Protein AF-A0A7W1GWF4-F1 (afdb_monomer)

Nearest PDB structures (foldseek):
  6ama-assembly1_B  TM=8.638E-01  e=9.205E-04  Streptomyces venezuelae
  6amk-assembly1_A  TM=8.938E-01  e=7.648E-03  Streptomyces venezuelae
  2zhh-assembly1_A-2  TM=8.526E-01  e=2.072E-02  Escherichia coli K-12
  5i44-assembly4_F-2  TM=7.245E-01  e=5.972E-02  Bacillus subtilis subsp. subtilis str. 168
  5i44-assembly1_D  TM=7.529E-01  e=1.046E-01  Bacillus subtilis subsp. subtilis str. 168

Foldseek 3Di:
DDDPPDDPVVVCCVVPDPDPDDDDDDDDDDPDDPPPPDPDPPPPDPDDDDDDPDPPPPDQDDDPPPDRDPDDDDPDDDDDPDPPDDDDPDDPDDPVVVVCVVCVVVVLVCCVPPDACPVVVVVDPDDDPDGPVVVSCCVVWNKDFLVRLCVVLVHDSVVVVVCVVVVLADWDADPVRGTIHIPVSSVVSCVVQNSDRD

Sequence (198 aa):
MRKDNLDAMSYIERAFLDVKKTEDPPDVEDIGVDVNSLPSFTRSYTGKPAPKPAQRSLEIVTEENGKPVKLKPTKMKAPRPRRRRTPAVIAVIEPDLELIWQQMPKNIKFLASVYDDNVTQKYYSTEFRESREDLIMRMVDPQLNLEEAARLLGVCPATVRRYTNRGWLEHHRTVGNQRRFRLSGIVNFVEGYGRNPD

Solvent-accessible surface area (backbone atoms only — not comparable to full-atom values): 13464 Å² total; per-residue (Å²): 136,85,81,83,80,78,60,66,64,68,53,51,51,66,75,71,50,90,68,80,90,74,84,84,81,78,92,74,81,87,77,86,74,73,86,84,76,68,83,80,81,79,76,83,72,93,60,84,81,78,82,76,84,78,83,78,76,83,79,80,78,70,54,100,72,90,49,83,71,78,79,75,83,75,80,83,69,77,81,74,77,79,80,77,76,80,78,76,86,71,74,93,66,61,73,70,58,53,57,50,58,74,43,42,69,59,53,53,52,49,55,64,73,74,57,70,64,77,67,59,50,76,78,42,96,61,83,75,95,61,54,74,67,54,53,50,42,47,71,76,46,33,80,35,48,56,62,56,52,12,60,76,73,72,50,54,56,69,54,53,50,48,36,43,75,71,66,62,35,63,70,49,68,47,99,84,70,45,64,31,32,42,50,62,41,53,51,53,30,41,72,77,46,45,96,75,72,131

Structure (mmCIF, N/CA/C/O backbone):
data_AF-A0A7W1GWF4-F1
#
_entry.id   AF-A0A7W1GWF4-F1
#
loop_
_atom_site.group_PDB
_atom_site.id
_atom_site.type_symbol
_atom_site.label_atom_id
_atom_site.label_alt_id
_atom_site.label_comp_id
_atom_site.label_asym_id
_atom_site.label_entity_id
_atom_site.label_seq_id
_atom_site.pdbx_PDB_ins_code
_atom_site.Cartn_x
_atom_site.Cartn_y
_atom_site.Cartn_z
_atom_site.occupancy
_atom_site.B_iso_or_equiv
_atom_site.auth_seq_id
_atom_site.auth_comp_id
_atom_site.auth_asym_id
_atom_site.auth_atom_id
_atom_site.pdbx_PDB_model_num
ATOM 1 N N . MET A 1 1 ? 29.737 39.972 -35.603 1.00 42.50 1 MET A N 1
ATOM 2 C CA . MET A 1 1 ? 29.283 38.598 -35.294 1.00 42.50 1 MET A CA 1
ATOM 3 C C . MET A 1 1 ? 28.702 38.002 -36.566 1.00 42.50 1 MET A C 1
ATOM 5 O O . MET A 1 1 ? 27.596 38.372 -36.940 1.00 42.50 1 MET A O 1
ATOM 9 N N . ARG A 1 2 ? 29.476 37.191 -37.296 1.00 44.84 2 ARG A N 1
ATOM 10 C CA . ARG A 1 2 ? 28.962 36.449 -38.457 1.00 44.84 2 ARG A CA 1
ATOM 11 C C . ARG A 1 2 ? 28.286 35.184 -37.925 1.00 44.84 2 ARG A C 1
ATOM 13 O O . ARG A 1 2 ? 28.799 34.575 -36.994 1.00 44.84 2 ARG A O 1
ATOM 20 N N . LYS A 1 3 ? 27.084 34.891 -38.416 1.00 52.75 3 LYS A N 1
ATOM 21 C CA . LYS A 1 3 ? 26.330 33.686 -38.063 1.00 52.75 3 LYS A CA 1
ATOM 22 C C . LYS A 1 3 ? 26.774 32.590 -39.022 1.00 52.75 3 LYS A C 1
ATOM 24 O O . LYS A 1 3 ? 26.522 32.714 -40.218 1.00 52.75 3 LYS A O 1
ATOM 29 N N . ASP A 1 4 ? 27.416 31.557 -38.498 1.00 61.78 4 ASP A N 1
ATOM 30 C CA . ASP A 1 4 ? 27.734 30.363 -39.271 1.00 61.78 4 ASP A CA 1
ATOM 31 C C . ASP A 1 4 ? 26.441 29.558 -39.429 1.00 61.78 4 ASP A C 1
ATOM 33 O O . ASP A 1 4 ? 25.956 28.919 -38.494 1.00 61.78 4 ASP A O 1
ATOM 37 N N . ASN A 1 5 ? 25.822 29.663 -40.604 1.00 64.94 5 ASN A N 1
ATOM 38 C CA . ASN A 1 5 ? 24.683 28.831 -40.972 1.00 64.94 5 ASN A CA 1
ATOM 39 C C . ASN A 1 5 ? 25.210 27.436 -41.316 1.00 64.94 5 ASN A C 1
ATOM 41 O O . ASN A 1 5 ? 25.556 27.157 -42.463 1.00 64.94 5 ASN A O 1
ATOM 45 N N . LEU A 1 6 ? 25.298 26.575 -40.303 1.00 69.06 6 LEU A N 1
ATOM 46 C CA . LEU A 1 6 ? 25.548 25.154 -40.493 1.00 69.06 6 LEU A CA 1
ATOM 47 C C . LEU A 1 6 ? 24.296 24.521 -41.112 1.00 69.06 6 LEU A C 1
ATOM 49 O O . LEU A 1 6 ? 23.290 24.319 -40.431 1.00 69.06 6 LEU A O 1
ATOM 53 N N . ASP A 1 7 ? 24.353 24.232 -42.407 1.00 78.00 7 ASP A N 1
ATOM 54 C CA . ASP A 1 7 ? 23.289 23.507 -43.091 1.00 78.00 7 ASP A CA 1
ATOM 55 C C . ASP A 1 7 ? 23.389 22.005 -42.782 1.00 78.00 7 ASP A C 1
ATOM 57 O O . ASP A 1 7 ? 24.270 21.293 -43.265 1.00 78.00 7 ASP A O 1
ATOM 61 N N . ALA A 1 8 ? 22.482 21.528 -41.931 1.00 73.38 8 ALA A N 1
ATOM 62 C CA . ALA A 1 8 ? 22.490 20.161 -41.426 1.00 73.38 8 ALA A CA 1
ATOM 63 C C . ALA A 1 8 ? 22.238 19.108 -42.520 1.00 73.38 8 ALA A C 1
ATOM 65 O O . ALA A 1 8 ? 22.714 17.981 -42.385 1.00 73.38 8 ALA A O 1
ATOM 66 N N . MET A 1 9 ? 21.529 19.455 -43.601 1.00 69.94 9 MET A N 1
ATOM 67 C CA . MET A 1 9 ? 21.212 18.497 -44.667 1.00 69.94 9 MET A CA 1
ATOM 68 C C . MET A 1 9 ? 22.435 18.180 -45.530 1.00 69.94 9 MET A C 1
ATOM 70 O O . MET A 1 9 ? 22.742 17.006 -45.735 1.00 69.94 9 MET A O 1
ATOM 74 N N . SER A 1 10 ? 23.206 19.194 -45.933 1.00 72.75 10 SER A N 1
ATOM 75 C CA . SER A 1 10 ? 24.438 18.979 -46.708 1.00 72.75 10 SER A CA 1
ATOM 76 C C . SER A 1 10 ? 25.514 18.194 -45.943 1.00 72.75 10 SER A C 1
ATOM 78 O O . SER A 1 10 ? 26.286 17.441 -46.543 1.00 72.75 10 SER A O 1
ATOM 80 N N . TYR A 1 11 ? 25.551 18.315 -44.612 1.00 77.44 11 TYR A N 1
ATOM 81 C CA . TYR A 1 11 ? 26.445 17.524 -43.763 1.00 77.44 11 TYR A CA 1
ATOM 82 C C . TYR A 1 11 ? 26.059 16.040 -43.743 1.00 77.44 11 TYR A C 1
ATOM 84 O O . TYR A 1 11 ? 26.921 15.169 -43.867 1.00 77.44 11 TYR A O 1
ATOM 92 N N . ILE A 1 12 ? 24.762 15.747 -43.621 1.00 72.88 12 ILE A N 1
ATOM 93 C CA . ILE A 1 12 ? 24.250 14.373 -43.594 1.00 72.88 12 ILE A CA 1
ATOM 94 C C . ILE A 1 12 ? 24.449 13.705 -44.960 1.00 72.88 12 ILE A C 1
ATOM 96 O O . ILE A 1 12 ? 24.902 12.564 -45.020 1.00 72.88 12 ILE A O 1
ATOM 100 N N . GLU A 1 13 ? 24.199 14.416 -46.059 1.00 69.31 13 GLU A N 1
ATOM 101 C CA . GLU A 1 13 ? 24.379 13.865 -47.407 1.00 69.31 13 GLU A CA 1
ATOM 102 C C . GLU A 1 13 ? 25.842 13.498 -47.700 1.00 69.31 13 GLU A C 1
ATOM 104 O O . GLU A 1 13 ? 26.100 12.422 -48.235 1.00 69.31 13 GLU A O 1
ATOM 109 N N . ARG A 1 14 ? 26.814 14.318 -47.272 1.00 72.44 14 ARG A N 1
ATOM 110 C CA . ARG A 1 14 ? 28.251 14.009 -47.427 1.00 72.44 14 ARG A CA 1
ATOM 111 C C . ARG A 1 14 ? 28.750 12.892 -46.515 1.00 72.44 14 ARG A C 1
ATOM 113 O O . ARG A 1 14 ? 29.689 12.195 -46.882 1.00 72.44 14 ARG A O 1
ATOM 120 N N . ALA A 1 15 ? 28.182 12.754 -45.319 1.00 72.75 15 ALA A N 1
ATOM 121 C CA . ALA A 1 15 ? 28.641 11.764 -44.348 1.00 72.75 15 ALA A CA 1
ATOM 122 C C . ALA A 1 15 ? 28.120 10.347 -44.641 1.00 72.75 15 ALA A C 1
ATOM 124 O O . ALA A 1 15 ? 28.745 9.378 -44.211 1.00 72.75 15 ALA A O 1
ATOM 125 N N . PHE A 1 16 ? 26.984 10.219 -45.338 1.00 63.22 16 PHE A N 1
ATOM 126 C CA . PHE A 1 16 ? 26.281 8.939 -45.474 1.00 63.22 16 PHE A CA 1
ATOM 127 C C . PHE A 1 16 ? 26.161 8.401 -46.905 1.00 63.22 16 PHE A C 1
ATOM 129 O O . PHE A 1 16 ? 25.979 7.194 -47.061 1.00 63.22 16 PHE A O 1
ATOM 136 N N . LEU A 1 17 ? 26.277 9.233 -47.945 1.00 61.59 17 LEU A N 1
ATOM 137 C CA . LEU A 1 17 ? 26.306 8.760 -49.332 1.00 61.59 17 LEU A CA 1
ATOM 138 C C . LEU A 1 17 ? 27.747 8.725 -49.840 1.00 61.59 17 LEU A C 1
ATOM 140 O O . LEU A 1 17 ? 28.412 9.753 -49.935 1.00 61.59 17 LEU A O 1
ATOM 144 N N . ASP A 1 18 ? 28.207 7.525 -50.196 1.00 61.16 18 ASP A N 1
ATOM 145 C CA . ASP A 1 18 ? 29.537 7.241 -50.744 1.00 61.16 18 ASP A CA 1
ATOM 146 C C . ASP A 1 18 ? 29.614 7.725 -52.210 1.00 61.16 18 ASP A C 1
ATOM 148 O O . ASP A 1 18 ? 29.666 6.957 -53.175 1.00 61.16 18 ASP A O 1
ATOM 152 N N . VAL A 1 19 ? 29.507 9.043 -52.396 1.00 57.91 19 VAL A N 1
ATOM 153 C CA . VAL A 1 19 ? 29.677 9.696 -53.693 1.00 57.91 19 VAL A CA 1
ATOM 154 C C . VAL A 1 19 ? 31.163 9.652 -54.022 1.00 57.91 19 VAL A C 1
ATOM 156 O O . VAL A 1 19 ? 31.995 10.209 -53.305 1.00 57.91 19 VAL A O 1
ATOM 159 N N . LYS A 1 20 ? 31.498 8.952 -55.112 1.00 50.47 20 LYS A N 1
ATOM 160 C CA . LYS A 1 20 ? 32.863 8.840 -55.636 1.00 50.47 20 LYS A CA 1
ATOM 161 C C . LYS A 1 20 ? 33.529 10.213 -55.682 1.00 50.47 20 LYS A C 1
ATOM 163 O O . LYS A 1 20 ? 33.066 11.116 -56.369 1.00 50.47 20 LYS A O 1
ATOM 168 N N . LYS A 1 21 ? 34.639 10.311 -54.955 1.00 51.72 21 LYS A N 1
ATOM 169 C CA . LYS A 1 21 ? 35.538 11.457 -54.866 1.00 51.72 21 LYS A CA 1
ATOM 170 C C . LYS A 1 21 ? 35.972 11.901 -56.267 1.00 51.72 21 LYS A C 1
ATOM 172 O O . LYS A 1 21 ? 36.810 11.251 -56.889 1.00 51.72 21 LYS A O 1
ATOM 177 N N . THR A 1 22 ? 35.416 13.006 -56.742 1.00 44.69 22 THR A N 1
ATOM 178 C CA . THR A 1 22 ? 35.976 13.785 -57.845 1.00 44.69 22 THR A CA 1
ATOM 179 C C . THR A 1 22 ? 36.189 15.209 -57.362 1.00 44.69 22 THR A C 1
ATOM 181 O O . THR A 1 22 ? 35.244 15.855 -56.918 1.00 44.69 22 THR A O 1
ATOM 184 N N . GLU A 1 23 ? 37.448 15.626 -57.498 1.00 44.78 23 GLU A N 1
ATOM 185 C CA . GLU A 1 23 ? 37.993 16.987 -57.440 1.00 44.78 23 GLU A CA 1
ATOM 186 C C . GLU A 1 23 ? 38.399 17.527 -56.057 1.00 44.78 23 GLU A C 1
ATOM 188 O O . GLU A 1 23 ? 37.684 17.435 -55.058 1.00 44.78 23 GLU A O 1
ATOM 193 N N . ASP A 1 24 ? 39.643 18.013 -56.031 1.00 46.09 24 ASP A N 1
ATOM 194 C CA . ASP A 1 24 ? 40.398 18.488 -54.876 1.00 46.09 24 ASP A CA 1
ATOM 195 C C . ASP A 1 24 ? 39.766 19.744 -54.247 1.00 46.09 24 ASP A C 1
ATOM 197 O O . ASP A 1 24 ? 39.230 20.594 -54.964 1.00 46.09 24 ASP A O 1
ATOM 201 N N . PRO A 1 25 ? 39.812 19.901 -52.910 1.00 51.94 25 PRO A N 1
ATOM 202 C CA . PRO A 1 25 ? 39.278 21.090 -52.258 1.00 51.94 25 PRO A CA 1
ATOM 203 C C . PRO A 1 25 ? 40.194 22.310 -52.482 1.00 51.94 25 PRO A C 1
ATOM 205 O O . PRO A 1 25 ? 41.416 22.153 -52.500 1.00 51.94 25 PRO A O 1
ATOM 208 N N . PRO A 1 26 ? 39.633 23.527 -52.610 1.00 46.75 26 PRO A N 1
ATOM 209 C CA . PRO A 1 26 ? 40.421 24.753 -52.681 1.00 46.75 26 PRO A CA 1
ATOM 210 C C . PRO A 1 26 ? 41.103 25.059 -51.341 1.00 46.75 26 PRO A C 1
ATOM 212 O O . PRO A 1 26 ? 40.557 24.757 -50.276 1.00 46.75 26 PRO A O 1
ATOM 215 N N . ASP A 1 27 ? 42.278 25.687 -51.432 1.00 49.28 27 ASP A N 1
ATOM 216 C CA . ASP A 1 27 ? 43.130 26.119 -50.323 1.00 49.28 27 ASP A CA 1
ATOM 217 C C . ASP A 1 27 ? 42.331 26.868 -49.246 1.00 49.28 27 ASP A C 1
ATOM 219 O O . ASP A 1 27 ? 41.818 27.967 -49.467 1.00 49.28 27 ASP A O 1
ATOM 223 N N . VAL A 1 28 ? 42.234 26.261 -48.061 1.00 50.78 28 VAL A N 1
ATOM 224 C CA . VAL A 1 28 ? 41.703 26.909 -46.861 1.00 50.78 28 VAL A CA 1
ATOM 225 C C . VAL A 1 28 ? 42.896 27.267 -45.989 1.00 50.78 28 VAL A C 1
ATOM 227 O O . VAL A 1 28 ? 43.628 26.386 -45.543 1.00 50.78 28 VAL A O 1
ATOM 230 N N . GLU A 1 29 ? 43.107 28.567 -45.808 1.00 43.78 29 GLU A N 1
ATOM 231 C CA . GLU A 1 29 ? 44.196 29.142 -45.023 1.00 43.78 29 GLU A CA 1
ATOM 232 C C . GLU A 1 29 ? 44.270 28.550 -43.603 1.00 43.78 29 GLU A C 1
ATOM 234 O O . GLU A 1 29 ? 43.257 28.376 -42.919 1.00 43.78 29 GLU A O 1
ATOM 239 N N . ASP A 1 30 ? 45.504 28.272 -43.175 1.00 42.00 30 ASP A N 1
ATOM 240 C CA . ASP A 1 30 ? 45.906 27.793 -41.852 1.00 42.00 30 ASP A CA 1
ATOM 241 C C . ASP A 1 30 ? 45.357 28.697 -40.730 1.00 42.00 30 ASP A C 1
ATOM 243 O O . ASP A 1 30 ? 45.911 29.752 -40.411 1.00 42.00 30 ASP A O 1
ATOM 247 N N . ILE A 1 31 ? 44.280 28.267 -40.071 1.00 44.41 31 ILE A N 1
ATOM 248 C CA . ILE A 1 31 ? 43.888 28.818 -38.770 1.00 44.41 31 ILE A CA 1
ATOM 249 C C . ILE A 1 31 ? 44.632 28.008 -37.710 1.00 44.41 31 ILE A C 1
ATOM 251 O O . ILE A 1 31 ? 44.185 26.944 -37.281 1.00 44.41 31 ILE A O 1
ATOM 255 N N . GLY A 1 32 ? 45.792 28.521 -37.298 1.00 45.91 32 GLY A N 1
ATOM 256 C CA . GLY A 1 32 ? 46.581 27.975 -36.199 1.00 45.91 32 GLY A CA 1
ATOM 257 C C . GLY A 1 32 ? 45.780 27.954 -34.897 1.00 45.91 32 GLY A C 1
ATOM 258 O O . GLY A 1 32 ? 45.595 28.984 -34.250 1.00 45.91 32 GLY A O 1
ATOM 259 N N . VAL A 1 33 ? 45.312 26.770 -34.501 1.00 46.69 33 VAL A N 1
ATOM 260 C CA . VAL A 1 33 ? 44.748 26.526 -33.170 1.00 46.69 33 VAL A CA 1
ATOM 261 C C . VAL A 1 33 ? 45.832 25.889 -32.310 1.00 46.69 33 VAL A C 1
ATOM 263 O O . VAL A 1 33 ? 46.228 24.743 -32.514 1.00 46.69 33 VAL A O 1
ATOM 266 N N . ASP A 1 34 ? 46.321 26.672 -31.354 1.00 48.19 34 ASP A N 1
ATOM 267 C CA . ASP A 1 34 ? 47.387 26.314 -30.425 1.00 48.19 34 ASP A CA 1
ATOM 268 C C . ASP A 1 34 ? 46.910 25.199 -29.472 1.00 48.19 34 ASP A C 1
ATOM 270 O O . ASP A 1 34 ? 46.082 25.405 -28.579 1.00 48.19 34 ASP A O 1
ATOM 274 N N . VAL A 1 35 ? 47.409 23.978 -29.682 1.00 52.97 35 VAL A N 1
ATOM 275 C CA . VAL A 1 35 ? 46.942 22.738 -29.022 1.00 52.97 35 VAL A CA 1
ATOM 276 C C . VAL A 1 35 ? 47.307 22.685 -27.522 1.00 52.97 35 VAL A C 1
ATOM 278 O O . VAL A 1 35 ? 46.906 21.770 -26.804 1.00 52.97 35 VAL A O 1
ATOM 281 N N . ASN A 1 36 ? 48.023 23.695 -27.017 1.00 51.31 36 ASN A N 1
ATOM 282 C CA . ASN A 1 36 ? 48.499 23.787 -25.634 1.00 51.31 36 ASN A CA 1
ATOM 283 C C . ASN A 1 36 ? 47.559 24.538 -24.665 1.00 51.31 36 ASN A C 1
ATOM 285 O O . ASN A 1 36 ? 47.919 24.732 -23.506 1.00 51.31 36 ASN A O 1
ATOM 289 N N . SER A 1 37 ? 46.351 24.929 -25.089 1.00 53.69 37 SER A N 1
ATOM 290 C CA . SER A 1 37 ? 45.389 25.694 -24.265 1.00 53.69 37 SER A CA 1
ATOM 291 C C . SER A 1 37 ? 44.169 24.879 -23.787 1.00 53.69 37 SER A C 1
ATOM 293 O O . SER A 1 37 ? 43.096 25.415 -23.513 1.00 53.69 37 SER A O 1
ATOM 295 N N . LEU A 1 38 ? 44.290 23.554 -23.677 1.00 52.12 38 LEU A N 1
ATOM 296 C CA . LEU A 1 38 ? 43.237 22.739 -23.063 1.00 52.12 38 LEU A CA 1
ATOM 297 C C . LEU A 1 38 ? 43.480 22.637 -21.547 1.00 52.12 38 LEU A C 1
ATOM 299 O O . LEU A 1 38 ? 44.515 22.104 -21.142 1.00 52.12 38 LEU A O 1
ATOM 303 N N . PRO A 1 39 ? 42.554 23.097 -20.680 1.00 44.47 39 PRO A N 1
ATOM 304 C CA . PRO A 1 39 ? 42.683 22.877 -19.247 1.00 44.47 39 PRO A CA 1
ATOM 305 C C . PRO A 1 39 ? 42.600 21.375 -18.963 1.00 44.47 39 PRO A C 1
ATOM 307 O O . PRO A 1 39 ? 41.586 20.717 -19.211 1.00 44.47 39 PRO A O 1
ATOM 310 N N . SER A 1 40 ? 43.691 20.823 -18.439 1.00 48.94 40 SER A N 1
ATOM 311 C CA . SER A 1 40 ? 43.784 19.441 -17.992 1.00 48.94 40 SER A CA 1
ATOM 312 C C . SER A 1 40 ? 42.830 19.225 -16.817 1.00 48.94 40 SER A C 1
ATOM 314 O O . SER A 1 40 ? 43.058 19.667 -15.693 1.00 48.94 40 SER A O 1
ATOM 316 N N . PHE A 1 41 ? 41.722 18.536 -17.087 1.00 42.12 41 PHE A N 1
ATOM 317 C CA . PHE A 1 41 ? 40.736 18.165 -16.080 1.00 42.12 41 PHE A CA 1
ATOM 318 C C . PHE A 1 41 ? 41.317 17.056 -15.188 1.00 42.12 41 PHE A C 1
ATOM 320 O O . PHE A 1 41 ? 41.086 15.863 -15.396 1.00 42.12 41 PHE A O 1
ATOM 327 N N . THR A 1 42 ? 42.119 17.434 -14.193 1.00 44.59 42 THR A N 1
ATOM 328 C CA . THR A 1 42 ? 42.604 16.527 -13.150 1.00 44.59 42 THR A CA 1
ATOM 329 C C . THR A 1 42 ? 41.450 16.193 -12.210 1.00 44.59 42 THR A C 1
ATOM 331 O O . THR A 1 42 ? 41.196 16.837 -11.196 1.00 44.59 42 THR A O 1
ATOM 334 N N . ARG A 1 43 ? 40.709 15.137 -12.550 1.00 42.94 43 ARG A N 1
ATOM 335 C CA . ARG A 1 43 ? 39.767 14.514 -11.624 1.00 42.94 43 ARG A CA 1
ATOM 336 C C . ARG A 1 43 ? 40.573 13.797 -10.541 1.00 42.94 43 ARG A C 1
ATOM 338 O O . ARG A 1 43 ? 41.086 12.703 -10.765 1.00 42.94 43 ARG A O 1
ATOM 345 N N . SER A 1 44 ? 40.692 14.418 -9.373 1.00 43.09 44 SER A N 1
ATOM 346 C CA . SER A 1 44 ? 41.254 13.821 -8.162 1.00 43.09 44 SER A CA 1
ATOM 347 C C . SER A 1 44 ? 40.351 12.688 -7.659 1.00 43.09 44 SER A C 1
ATOM 349 O O . SER A 1 44 ? 39.517 12.849 -6.774 1.00 43.09 44 SER A O 1
ATOM 351 N N . TYR A 1 45 ? 40.512 11.499 -8.237 1.00 44.94 45 TYR A N 1
ATOM 352 C CA . TYR A 1 45 ? 40.054 10.265 -7.610 1.00 44.94 45 TYR A CA 1
ATOM 353 C C . TYR A 1 45 ? 40.981 9.955 -6.431 1.00 44.94 45 TYR A C 1
ATOM 355 O O . TYR A 1 45 ? 42.078 9.429 -6.603 1.00 44.94 45 TYR A O 1
ATOM 363 N N . THR A 1 46 ? 40.533 10.249 -5.213 1.00 55.72 46 THR A N 1
ATOM 364 C CA . THR A 1 46 ? 41.073 9.653 -3.986 1.00 55.72 46 THR A CA 1
ATOM 365 C C . THR A 1 46 ? 40.621 8.192 -3.904 1.00 55.72 46 THR A C 1
ATOM 367 O O . THR A 1 46 ? 39.757 7.806 -3.124 1.00 55.72 46 THR A O 1
ATOM 370 N N . GLY A 1 47 ? 41.193 7.357 -4.768 1.00 48.66 47 GLY A N 1
ATOM 371 C CA . GLY A 1 47 ? 41.041 5.908 -4.755 1.00 48.66 47 GLY A CA 1
ATOM 372 C C . GLY A 1 47 ? 42.417 5.275 -4.631 1.00 48.66 47 GLY A C 1
ATOM 373 O O . GLY A 1 47 ? 43.292 5.544 -5.447 1.00 48.66 47 GLY A O 1
ATOM 374 N N . LYS A 1 48 ? 42.620 4.465 -3.588 1.00 53.31 48 LYS A N 1
ATOM 375 C CA . LYS A 1 48 ? 43.847 3.689 -3.351 1.00 53.31 48 LYS A CA 1
ATOM 376 C C . LYS A 1 48 ? 44.336 3.028 -4.657 1.00 53.31 48 LYS A C 1
ATOM 378 O O . LYS A 1 48 ? 43.500 2.499 -5.391 1.00 53.31 48 LYS A O 1
ATOM 383 N N . PRO A 1 49 ? 45.651 3.020 -4.946 1.00 49.28 49 PRO A N 1
ATOM 384 C CA . PRO A 1 49 ? 46.161 2.423 -6.173 1.00 49.28 49 PRO A CA 1
ATOM 385 C C . PRO A 1 49 ? 45.824 0.929 -6.215 1.00 49.28 49 PRO A C 1
ATOM 387 O O . PRO A 1 49 ? 46.019 0.207 -5.235 1.00 49.28 49 PRO A O 1
ATOM 390 N N . ALA A 1 50 ? 45.304 0.475 -7.357 1.00 61.25 50 ALA A N 1
ATOM 391 C CA . ALA A 1 50 ? 45.054 -0.936 -7.616 1.00 61.25 50 ALA A CA 1
ATOM 392 C C . ALA A 1 50 ? 46.370 -1.735 -7.498 1.00 61.25 50 ALA A C 1
ATOM 394 O O . ALA A 1 50 ? 47.406 -1.274 -7.992 1.00 61.25 50 ALA A O 1
ATOM 395 N N . PRO A 1 51 ? 46.368 -2.921 -6.860 1.00 56.50 51 PRO A N 1
ATOM 396 C CA . PRO A 1 51 ? 47.561 -3.751 -6.793 1.00 56.50 51 PRO A CA 1
ATOM 397 C C . PRO A 1 51 ? 47.955 -4.201 -8.206 1.00 56.50 51 PRO A C 1
ATOM 399 O O . PRO A 1 51 ? 47.124 -4.690 -8.972 1.00 56.50 51 PRO A O 1
ATOM 402 N N . LYS A 1 52 ? 49.235 -4.014 -8.551 1.00 59.53 52 LYS A N 1
ATOM 403 C CA . LYS A 1 52 ? 49.814 -4.476 -9.820 1.00 59.53 52 LYS A CA 1
ATOM 404 C C . LYS A 1 52 ? 49.613 -5.995 -9.955 1.00 59.53 52 LYS A C 1
ATOM 406 O O . LYS A 1 52 ? 49.784 -6.702 -8.958 1.00 59.53 52 LYS A O 1
ATOM 411 N N . PRO A 1 53 ? 49.292 -6.520 -11.152 1.00 46.25 53 PRO A N 1
ATOM 412 C CA . PRO A 1 53 ? 49.199 -7.958 -11.354 1.00 46.25 53 PRO A CA 1
ATOM 413 C C . PRO A 1 53 ? 50.571 -8.586 -11.088 1.00 46.25 53 PRO A C 1
ATOM 415 O O . PRO A 1 53 ? 51.557 -8.252 -11.746 1.00 46.25 53 PRO A O 1
ATOM 418 N N . ALA A 1 54 ? 50.635 -9.467 -10.090 1.00 57.03 54 ALA A N 1
ATOM 419 C CA . ALA A 1 54 ? 51.833 -10.225 -9.773 1.00 57.03 54 ALA A CA 1
ATOM 420 C C . ALA A 1 54 ? 52.224 -11.072 -10.992 1.00 57.03 54 ALA A C 1
ATOM 422 O O . ALA A 1 54 ? 51.462 -11.936 -11.432 1.00 57.03 54 ALA A O 1
ATOM 423 N N . GLN A 1 55 ? 53.409 -10.813 -11.543 1.00 55.41 55 GLN A N 1
ATOM 424 C CA . GLN A 1 55 ? 54.040 -11.686 -12.523 1.00 55.41 55 GLN A CA 1
ATOM 425 C C . GLN A 1 55 ? 54.354 -13.005 -11.819 1.00 55.41 55 GLN A C 1
ATOM 427 O O . GLN A 1 55 ? 55.323 -13.121 -11.076 1.00 55.41 55 GLN A O 1
ATOM 432 N N . ARG A 1 56 ? 53.477 -13.991 -11.999 1.00 46.28 56 ARG A N 1
ATOM 433 C CA . ARG A 1 56 ? 53.696 -15.355 -11.531 1.00 46.28 56 ARG A CA 1
ATOM 434 C C . ARG A 1 56 ? 54.796 -15.962 -12.402 1.00 46.28 56 ARG A C 1
ATOM 436 O O . ARG A 1 56 ? 54.517 -16.416 -13.509 1.00 46.28 56 ARG A O 1
ATOM 443 N N . SER A 1 57 ? 56.040 -15.920 -11.933 1.00 52.16 57 SER A N 1
ATOM 444 C CA . SER A 1 57 ? 57.143 -16.661 -12.538 1.00 52.16 57 SER A CA 1
ATOM 445 C C . SER A 1 57 ? 56.808 -18.154 -12.508 1.00 52.16 57 SER A C 1
ATOM 447 O O . SER A 1 57 ? 56.481 -18.723 -11.467 1.00 52.16 57 SER A O 1
ATOM 449 N N . LEU A 1 58 ? 56.818 -18.777 -13.685 1.00 51.44 58 LEU A N 1
ATOM 450 C CA . LEU A 1 58 ? 56.707 -20.221 -13.850 1.00 51.44 58 LEU A CA 1
ATOM 451 C C . LEU A 1 58 ? 58.024 -20.849 -13.385 1.00 51.44 58 LEU A C 1
ATOM 453 O O . LEU A 1 58 ? 58.958 -20.984 -14.170 1.00 51.44 58 LEU A O 1
ATOM 457 N N . GLU A 1 59 ? 58.116 -21.209 -12.109 1.00 54.28 59 GLU A N 1
ATOM 458 C CA . GLU A 1 59 ? 59.173 -22.107 -11.647 1.00 54.28 59 GLU A CA 1
ATOM 459 C C . GLU A 1 59 ? 58.916 -23.498 -12.239 1.00 54.28 59 GLU A C 1
ATOM 461 O O . GLU A 1 59 ? 57.913 -24.157 -11.950 1.00 54.28 59 GLU A O 1
ATOM 466 N N . ILE A 1 60 ? 59.803 -23.920 -13.140 1.00 53.94 60 ILE A N 1
ATOM 467 C CA . ILE A 1 60 ? 59.797 -25.260 -13.723 1.00 53.94 60 ILE A CA 1
ATOM 468 C C . ILE A 1 60 ? 60.289 -26.211 -12.630 1.00 53.94 60 ILE A C 1
ATOM 470 O O . ILE A 1 60 ? 61.475 -26.243 -12.317 1.00 53.94 60 ILE A O 1
ATOM 474 N N . VAL A 1 61 ? 59.374 -26.974 -12.033 1.00 52.31 61 VAL A N 1
ATOM 475 C CA . VAL A 1 61 ? 59.708 -28.020 -11.058 1.00 52.31 61 VAL A CA 1
ATOM 476 C C . VAL A 1 61 ? 60.462 -29.138 -11.784 1.00 52.31 61 VAL A C 1
ATOM 478 O O . VAL A 1 61 ? 59.873 -29.890 -12.563 1.00 52.31 61 VAL A O 1
ATOM 481 N N . THR A 1 62 ? 61.771 -29.232 -11.558 1.00 51.88 62 THR A N 1
ATOM 482 C CA . THR A 1 62 ? 62.628 -30.325 -12.036 1.00 51.88 62 THR A CA 1
ATOM 483 C C . THR A 1 62 ? 62.830 -31.359 -10.929 1.00 51.88 62 THR A C 1
ATOM 485 O O . THR A 1 62 ? 63.241 -31.003 -9.828 1.00 51.88 62 THR A O 1
ATOM 488 N N . GLU A 1 63 ? 62.569 -32.637 -11.215 1.00 55.69 63 GLU A N 1
ATOM 489 C CA . GLU A 1 63 ? 62.982 -33.759 -10.356 1.00 55.69 63 GLU A CA 1
ATOM 490 C C . GLU A 1 63 ? 64.516 -33.930 -10.389 1.00 55.69 63 GLU A C 1
ATOM 492 O O . GLU A 1 63 ? 65.147 -33.669 -11.415 1.00 55.69 63 GLU A O 1
ATOM 497 N N . GLU A 1 64 ? 65.108 -34.417 -9.289 1.00 55.62 64 GLU A N 1
ATOM 498 C CA . GLU A 1 64 ? 66.562 -34.541 -9.026 1.00 55.62 64 GLU A CA 1
ATOM 499 C C . GLU A 1 64 ? 67.371 -35.383 -10.039 1.00 55.62 64 GLU A C 1
ATOM 501 O O . GLU A 1 64 ? 68.584 -35.505 -9.920 1.00 55.62 64 GLU A O 1
ATOM 506 N N . ASN A 1 65 ? 66.741 -35.937 -11.075 1.00 57.66 65 ASN A N 1
ATOM 507 C CA . ASN A 1 65 ? 67.396 -36.735 -12.110 1.00 57.66 65 ASN A CA 1
ATOM 508 C C . ASN A 1 65 ? 67.053 -36.250 -13.523 1.00 57.66 65 ASN A C 1
ATOM 510 O O . ASN A 1 65 ? 66.625 -37.046 -14.355 1.00 57.66 65 ASN A O 1
ATOM 514 N N . GLY A 1 66 ? 67.209 -34.949 -13.800 1.00 56.75 66 GLY A N 1
ATOM 515 C CA . GLY A 1 66 ? 67.399 -34.382 -15.150 1.00 56.75 66 GLY A CA 1
ATOM 516 C C . GLY A 1 66 ? 66.368 -34.740 -16.235 1.00 56.75 66 GLY A C 1
ATOM 517 O O . GLY A 1 66 ? 66.618 -34.508 -17.417 1.00 56.75 66 GLY A O 1
ATOM 518 N N . LYS A 1 67 ? 65.220 -35.320 -15.877 1.00 58.00 67 LYS A N 1
ATOM 519 C CA . LYS A 1 67 ? 64.171 -35.749 -16.802 1.00 58.00 67 LYS A CA 1
ATOM 520 C C . LYS A 1 67 ? 62.955 -34.845 -16.611 1.00 58.00 67 LYS A C 1
ATOM 522 O O . LYS A 1 67 ? 62.559 -34.599 -15.473 1.00 58.00 67 LYS A O 1
ATOM 527 N N . PRO A 1 68 ? 62.344 -34.345 -17.698 1.00 54.78 68 PRO A N 1
ATOM 528 C CA . PRO A 1 68 ? 61.184 -33.474 -17.591 1.00 54.78 68 PRO A CA 1
ATOM 529 C C . PRO A 1 68 ? 60.017 -34.226 -16.940 1.00 54.78 68 PRO A C 1
ATOM 531 O O . PRO A 1 68 ? 59.659 -35.326 -17.377 1.00 54.78 68 PRO A O 1
ATOM 534 N N . VAL A 1 69 ? 59.413 -33.619 -15.912 1.00 66.88 69 VAL A N 1
ATOM 535 C CA . VAL A 1 69 ? 58.228 -34.145 -15.222 1.00 66.88 69 VAL A CA 1
ATOM 536 C C . VAL A 1 69 ? 57.090 -34.247 -16.236 1.00 66.88 69 VAL A C 1
ATOM 538 O O . VAL A 1 69 ? 56.520 -33.247 -16.675 1.00 66.88 69 VAL A O 1
ATOM 541 N N . LYS A 1 70 ? 56.763 -35.472 -16.657 1.00 69.69 70 LYS A N 1
ATOM 542 C CA . LYS A 1 70 ? 55.654 -35.716 -17.586 1.00 69.69 70 LYS A CA 1
ATOM 543 C C . LYS A 1 70 ? 54.336 -35.440 -16.864 1.00 69.69 70 LYS A C 1
ATOM 545 O O . LYS A 1 70 ? 53.884 -36.248 -16.053 1.00 69.69 70 LYS A O 1
ATOM 550 N N . LEU A 1 71 ? 53.704 -34.311 -17.184 1.00 71.75 71 LEU A N 1
ATOM 551 C CA . LEU A 1 71 ? 52.341 -33.997 -16.757 1.00 71.75 71 LEU A CA 1
ATOM 552 C C . LEU A 1 71 ? 51.406 -35.114 -17.239 1.00 71.75 71 LEU A C 1
ATOM 554 O O . LEU A 1 71 ? 51.244 -35.337 -18.440 1.00 71.75 71 LEU A O 1
ATOM 558 N N . LYS A 1 72 ? 50.814 -35.858 -16.300 1.00 75.94 72 LYS A N 1
ATOM 559 C CA . LYS A 1 72 ? 49.845 -36.907 -16.636 1.00 75.94 72 LYS A CA 1
ATOM 560 C C . LYS A 1 72 ? 48.620 -36.243 -17.279 1.00 75.94 72 LYS A C 1
ATOM 562 O O . LYS A 1 72 ? 48.124 -35.262 -16.724 1.00 75.94 72 LYS A O 1
ATOM 567 N N . PRO A 1 73 ? 48.097 -36.759 -18.404 1.00 69.38 73 PRO A N 1
ATOM 568 C CA . PRO A 1 73 ? 46.927 -36.176 -19.040 1.00 69.38 73 PRO A CA 1
ATOM 569 C C . PRO A 1 73 ? 45.718 -36.294 -18.108 1.00 69.38 73 PRO A C 1
ATOM 571 O O . PRO A 1 73 ? 45.260 -37.394 -17.780 1.00 69.38 73 PRO A O 1
ATOM 574 N N . THR A 1 74 ? 45.191 -35.151 -17.671 1.00 77.19 74 THR A N 1
ATOM 575 C CA . THR A 1 74 ? 43.944 -35.086 -16.911 1.00 77.19 74 THR A CA 1
ATOM 576 C C . THR A 1 74 ? 42.818 -35.562 -17.822 1.00 77.19 74 THR A C 1
ATOM 578 O O . THR A 1 74 ? 42.490 -34.903 -18.806 1.00 77.19 74 THR A O 1
ATOM 581 N N . LYS A 1 75 ? 42.216 -36.720 -17.523 1.00 78.94 75 LYS A N 1
ATOM 582 C CA . LYS A 1 75 ? 41.037 -37.201 -18.257 1.00 78.94 75 LYS A CA 1
ATOM 583 C C . LYS A 1 75 ? 39.908 -36.188 -18.057 1.00 78.94 75 LYS A C 1
ATOM 585 O O . LYS A 1 75 ? 39.318 -36.134 -16.977 1.00 78.94 75 LYS A O 1
ATOM 590 N N . MET A 1 76 ? 39.640 -35.367 -19.072 1.00 73.69 76 MET A N 1
ATOM 591 C CA . MET A 1 76 ? 38.542 -34.404 -19.048 1.00 73.69 76 MET A CA 1
ATOM 592 C C . MET A 1 76 ? 37.229 -35.170 -18.870 1.00 73.69 76 MET A C 1
ATOM 594 O O . MET A 1 76 ? 36.836 -35.957 -19.728 1.00 73.69 76 MET A O 1
ATOM 598 N N . LYS A 1 77 ? 36.569 -34.983 -17.724 1.00 77.69 77 LYS A N 1
ATOM 599 C CA . LYS A 1 77 ? 35.199 -35.457 -17.512 1.00 77.69 77 LYS A CA 1
ATOM 600 C C . LYS A 1 77 ? 34.251 -34.378 -18.016 1.00 77.69 77 LYS A C 1
ATOM 602 O O . LYS A 1 77 ? 34.504 -33.196 -17.790 1.00 77.69 77 LYS A O 1
ATOM 607 N N . ALA A 1 78 ? 33.166 -34.791 -18.667 1.00 82.31 78 ALA A N 1
ATOM 608 C CA . ALA A 1 78 ? 32.114 -33.873 -19.084 1.00 82.31 78 ALA A CA 1
ATOM 609 C C . ALA A 1 78 ? 31.652 -32.997 -17.896 1.00 82.31 78 ALA A C 1
ATOM 611 O O . ALA A 1 78 ? 31.634 -33.489 -16.756 1.00 82.31 78 ALA A O 1
ATOM 612 N N . PRO A 1 79 ? 31.282 -31.721 -18.132 1.00 83.31 79 PRO A N 1
ATOM 613 C CA . PRO A 1 79 ? 30.751 -30.848 -17.092 1.00 83.31 79 PRO A CA 1
ATOM 614 C C . PRO A 1 79 ? 29.594 -31.551 -16.388 1.00 83.31 79 PRO A C 1
ATOM 616 O O . PRO A 1 79 ? 28.647 -31.998 -17.038 1.00 83.31 79 PRO A O 1
ATOM 619 N N . ARG A 1 80 ? 29.678 -31.700 -15.061 1.00 78.81 80 ARG A N 1
ATOM 620 C CA . ARG A 1 80 ? 28.606 -32.359 -14.308 1.00 78.81 80 ARG A CA 1
ATOM 621 C C . ARG A 1 80 ? 27.303 -31.588 -14.551 1.00 78.81 80 ARG A C 1
ATOM 623 O O . ARG A 1 80 ? 27.307 -30.368 -14.365 1.00 78.81 80 ARG A O 1
ATOM 630 N N . PRO A 1 81 ? 26.200 -32.260 -14.932 1.00 82.94 81 PRO A N 1
ATOM 631 C CA . PRO A 1 81 ? 24.923 -31.590 -15.106 1.00 82.94 81 PRO A CA 1
ATOM 632 C C . PRO A 1 81 ? 24.564 -30.881 -13.802 1.00 82.94 81 PRO A C 1
ATOM 634 O O . PRO A 1 81 ? 24.637 -31.463 -12.715 1.00 82.94 81 PRO A O 1
ATOM 637 N N . ARG A 1 82 ? 24.229 -29.591 -13.902 1.00 80.75 82 ARG A N 1
ATOM 638 C CA . ARG A 1 82 ? 23.868 -28.781 -12.740 1.00 80.75 82 ARG A CA 1
ATOM 639 C C . ARG A 1 82 ? 22.614 -29.399 -12.127 1.00 80.75 82 ARG A C 1
ATOM 641 O O . ARG A 1 82 ? 21.541 -29.327 -12.722 1.00 80.75 82 ARG A O 1
ATOM 648 N N . ARG A 1 83 ? 22.752 -30.026 -10.954 1.00 80.00 83 ARG A N 1
ATOM 649 C CA . ARG A 1 83 ? 21.622 -30.582 -10.200 1.00 80.00 83 ARG A CA 1
ATOM 650 C C . ARG A 1 83 ? 20.632 -29.443 -9.955 1.00 80.00 83 ARG A C 1
ATOM 652 O O . ARG A 1 83 ? 20.935 -28.519 -9.199 1.00 80.00 83 ARG A O 1
ATOM 659 N N . ARG A 1 84 ? 19.484 -29.469 -10.641 1.00 76.88 84 ARG A N 1
ATOM 660 C CA . ARG A 1 84 ? 18.402 -28.514 -10.390 1.00 76.88 84 ARG A CA 1
ATOM 661 C C . ARG A 1 84 ? 17.926 -28.750 -8.963 1.00 76.88 84 ARG A C 1
ATOM 663 O O . ARG A 1 84 ? 17.580 -29.871 -8.599 1.00 76.88 84 ARG A O 1
ATOM 670 N N . ARG A 1 85 ? 17.991 -27.708 -8.138 1.00 81.12 85 ARG A N 1
ATOM 671 C CA . ARG A 1 85 ? 17.458 -27.745 -6.778 1.00 81.12 85 ARG A CA 1
ATOM 672 C C . ARG A 1 85 ? 15.943 -27.850 -6.911 1.00 81.12 85 ARG A C 1
ATOM 674 O O . ARG A 1 85 ? 15.350 -27.016 -7.592 1.00 81.12 85 ARG A O 1
ATOM 681 N N . THR A 1 86 ? 15.337 -28.873 -6.318 1.00 78.56 86 THR A N 1
ATOM 682 C CA . THR A 1 86 ? 13.878 -28.957 -6.231 1.00 78.56 86 THR A CA 1
ATOM 683 C C . THR A 1 86 ? 13.401 -27.714 -5.476 1.00 78.56 86 THR A C 1
ATOM 685 O O . THR A 1 86 ? 13.941 -27.446 -4.394 1.00 78.56 86 THR A O 1
ATOM 688 N N . PRO A 1 87 ? 12.495 -26.897 -6.041 1.00 77.25 87 PRO A N 1
ATOM 689 C CA . PRO A 1 87 ? 11.993 -25.730 -5.334 1.00 77.25 87 PRO A CA 1
ATOM 690 C C . PRO A 1 87 ? 11.233 -26.221 -4.101 1.00 77.25 87 PRO A C 1
ATOM 692 O O . PRO A 1 87 ? 10.355 -27.073 -4.210 1.00 77.25 87 PRO A O 1
ATOM 695 N N . ALA A 1 88 ? 11.609 -25.726 -2.924 1.00 78.00 88 ALA A N 1
ATOM 696 C CA . ALA A 1 88 ? 10.794 -25.927 -1.737 1.00 78.00 88 ALA A CA 1
ATOM 697 C C . ALA A 1 88 ? 9.463 -25.201 -1.967 1.00 78.00 88 ALA A C 1
ATOM 699 O O . ALA A 1 88 ? 9.465 -24.050 -2.407 1.00 78.00 88 ALA A O 1
ATOM 700 N N . VAL A 1 89 ? 8.345 -25.877 -1.708 1.00 73.69 89 VAL A N 1
ATOM 701 C CA . VAL A 1 89 ? 7.027 -25.239 -1.699 1.00 73.69 89 VAL A CA 1
ATOM 702 C C . VAL A 1 89 ? 6.987 -24.373 -0.446 1.00 73.69 89 VAL A C 1
ATOM 704 O O . VAL A 1 89 ? 6.850 -24.880 0.662 1.00 73.69 89 VAL A O 1
ATOM 707 N N . ILE A 1 90 ? 7.219 -23.076 -0.616 1.00 74.62 90 ILE A N 1
ATOM 708 C CA . ILE A 1 90 ? 7.083 -22.100 0.461 1.00 74.62 90 ILE A CA 1
ATOM 709 C C . ILE A 1 90 ? 5.587 -21.798 0.550 1.00 74.62 90 ILE A C 1
ATOM 711 O O . ILE A 1 90 ? 5.002 -21.355 -0.441 1.00 74.62 90 ILE A O 1
ATOM 715 N N . ALA A 1 91 ? 4.961 -22.094 1.692 1.00 72.06 91 ALA A N 1
ATOM 716 C CA . ALA A 1 91 ? 3.590 -21.666 1.947 1.00 72.06 91 ALA A CA 1
ATOM 717 C C . ALA A 1 91 ? 3.527 -20.137 1.811 1.00 72.06 91 ALA A C 1
ATOM 719 O O . ALA A 1 91 ? 4.377 -19.430 2.348 1.00 72.06 91 ALA A O 1
ATOM 720 N N . VAL A 1 92 ? 2.567 -19.635 1.030 1.00 74.81 92 VAL A N 1
ATOM 721 C CA . VAL A 1 92 ? 2.480 -18.203 0.693 1.00 74.81 92 VAL A CA 1
ATOM 722 C C . VAL A 1 92 ? 2.135 -17.366 1.933 1.00 74.81 92 VAL A C 1
ATOM 724 O O . VAL A 1 92 ? 2.565 -16.219 2.027 1.00 74.81 92 VAL A O 1
ATOM 727 N N . ILE A 1 93 ? 1.389 -17.946 2.883 1.00 82.94 93 ILE A N 1
ATOM 728 C CA . ILE A 1 93 ? 0.914 -17.313 4.120 1.00 82.94 93 ILE A CA 1
ATOM 729 C C . ILE A 1 93 ? 0.962 -18.352 5.259 1.00 82.94 93 ILE A C 1
ATOM 731 O O . ILE A 1 93 ? 0.680 -19.530 5.033 1.00 82.94 93 ILE A O 1
ATOM 735 N N . GLU A 1 94 ? 1.330 -17.925 6.470 1.00 88.44 94 GLU A N 1
ATOM 736 C CA . GLU A 1 94 ? 1.270 -18.746 7.692 1.00 88.44 94 GLU A CA 1
ATOM 737 C C . GLU A 1 94 ? -0.193 -19.063 8.072 1.00 88.44 94 GLU A C 1
ATOM 739 O O . GLU A 1 94 ? -1.049 -18.182 7.967 1.00 88.44 94 GLU A O 1
ATOM 744 N N . PRO A 1 95 ? -0.516 -20.277 8.557 1.00 87.38 95 PRO A N 1
ATOM 745 C CA . PRO A 1 95 ? -1.904 -20.713 8.760 1.00 87.38 95 PRO A CA 1
ATOM 746 C C . PRO A 1 95 ? -2.693 -19.834 9.745 1.00 87.38 95 PRO A C 1
ATOM 748 O O . PRO A 1 95 ? -3.886 -19.607 9.549 1.00 87.38 95 PRO A O 1
ATOM 751 N N . ASP A 1 96 ? -2.034 -19.284 10.766 1.00 89.06 96 ASP A N 1
ATOM 752 C CA . ASP A 1 96 ? -2.671 -18.397 11.745 1.00 89.06 96 ASP A CA 1
ATOM 753 C C . ASP A 1 96 ? -3.090 -17.054 11.123 1.00 89.06 96 ASP A C 1
ATOM 755 O O . ASP A 1 96 ? -4.142 -16.505 11.459 1.00 89.06 96 ASP A O 1
ATOM 759 N N . LEU A 1 97 ? -2.299 -16.531 10.177 1.00 87.81 97 LEU A N 1
ATOM 760 C CA . LEU A 1 97 ? -2.611 -15.281 9.475 1.00 87.81 97 LEU A CA 1
ATOM 761 C C . LEU A 1 97 ? -3.835 -15.438 8.569 1.00 87.81 97 LEU A C 1
ATOM 763 O O . LEU A 1 97 ? -4.630 -14.506 8.452 1.00 87.81 97 LEU A O 1
ATOM 767 N N . GLU A 1 98 ? -4.016 -16.618 7.978 1.00 90.06 98 GLU A N 1
ATOM 768 C CA . GLU A 1 98 ? -5.171 -16.938 7.137 1.00 90.06 98 GLU A CA 1
ATOM 769 C C . GLU A 1 98 ? -6.483 -16.871 7.936 1.00 90.06 98 GLU A C 1
ATOM 771 O O . GLU A 1 98 ? -7.471 -16.283 7.490 1.00 90.06 98 GLU A O 1
ATOM 776 N N . LEU A 1 99 ? -6.487 -17.406 9.161 1.00 91.81 99 LEU A N 1
ATOM 777 C CA . LEU A 1 99 ? -7.657 -17.355 10.040 1.00 91.81 99 LEU A CA 1
ATOM 778 C C . LEU A 1 99 ? -8.019 -15.914 10.417 1.00 91.81 99 LEU A C 1
ATOM 780 O O . LEU A 1 99 ? -9.194 -15.538 10.384 1.00 91.81 99 LEU A O 1
ATOM 784 N N . ILE A 1 100 ? -7.013 -15.091 10.731 1.00 90.69 100 ILE A N 1
ATOM 785 C CA . ILE A 1 100 ? -7.210 -13.666 11.017 1.00 90.69 100 ILE A CA 1
ATOM 786 C C . ILE A 1 100 ? -7.801 -12.973 9.788 1.00 90.69 100 ILE A C 1
ATOM 788 O O . ILE A 1 100 ? -8.810 -12.277 9.905 1.00 90.69 100 ILE A O 1
ATOM 792 N N . TRP A 1 101 ? -7.230 -13.207 8.604 1.00 89.00 101 TRP A N 1
ATOM 793 C CA . TRP A 1 101 ? -7.677 -12.604 7.349 1.00 89.00 101 TRP A CA 1
ATOM 794 C C . TRP A 1 101 ? -9.156 -12.883 7.053 1.00 89.00 101 TRP A C 1
ATOM 796 O O . TRP A 1 101 ? -9.906 -11.973 6.701 1.00 89.00 101 TRP A O 1
ATOM 806 N N . GLN A 1 102 ? -9.615 -14.115 7.278 1.00 91.88 102 GLN A N 1
ATOM 807 C CA . GLN A 1 102 ? -11.021 -14.488 7.091 1.00 91.88 102 GLN A CA 1
ATOM 808 C C . GLN A 1 102 ? -11.974 -13.758 8.053 1.00 91.88 102 GLN A C 1
ATOM 810 O O . GLN A 1 102 ? -13.134 -13.499 7.717 1.00 91.88 102 GLN A O 1
ATOM 815 N N . GLN A 1 103 ? -11.505 -13.412 9.253 1.00 93.81 103 GLN A N 1
ATOM 816 C CA . GLN A 1 103 ? -12.298 -12.717 10.270 1.00 93.81 103 GLN A CA 1
ATOM 817 C C . GLN A 1 103 ? -12.233 -11.187 10.144 1.00 93.81 103 GLN A C 1
ATOM 819 O O . GLN A 1 103 ? -13.164 -10.500 10.576 1.00 93.81 103 GLN A O 1
ATOM 824 N N . MET A 1 104 ? -11.190 -10.641 9.510 1.00 91.25 104 MET A N 1
ATOM 825 C CA . MET A 1 104 ? -10.925 -9.199 9.427 1.00 91.25 104 MET A CA 1
ATOM 826 C C . MET A 1 104 ? -12.122 -8.348 8.964 1.00 91.25 104 MET A C 1
ATOM 828 O O . MET A 1 104 ? -12.451 -7.384 9.661 1.00 91.25 104 MET A O 1
ATOM 832 N N . PRO A 1 105 ? -12.847 -8.677 7.873 1.00 92.50 105 PRO A N 1
ATOM 833 C CA . PRO A 1 105 ? -13.970 -7.852 7.422 1.00 92.50 105 PRO A CA 1
ATOM 834 C C . PRO A 1 105 ? -15.109 -7.771 8.443 1.00 92.50 105 PRO A C 1
ATOM 836 O O . PRO A 1 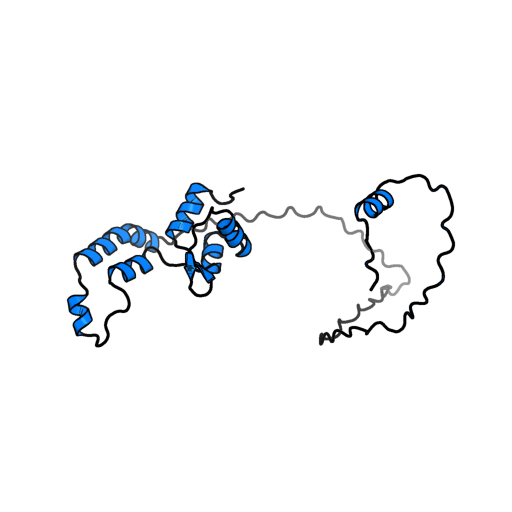105 ? -15.768 -6.739 8.561 1.00 92.50 105 PRO A O 1
ATOM 839 N N . LYS A 1 106 ? -15.351 -8.857 9.187 1.00 92.88 106 LYS A N 1
ATOM 840 C CA . LYS A 1 106 ? -16.377 -8.898 10.237 1.00 92.88 106 LYS A CA 1
ATOM 841 C C . LYS A 1 106 ? -15.945 -8.055 11.431 1.00 92.88 106 LYS A C 1
ATOM 843 O O . LYS A 1 106 ? -16.732 -7.248 11.915 1.00 92.88 106 LYS A O 1
ATOM 848 N N . ASN A 1 107 ? -14.686 -8.197 11.841 1.00 92.75 107 ASN A N 1
ATOM 849 C CA . ASN A 1 107 ? -14.117 -7.471 12.972 1.00 92.75 107 ASN A CA 1
ATOM 850 C C . ASN A 1 107 ? -14.120 -5.957 12.724 1.00 9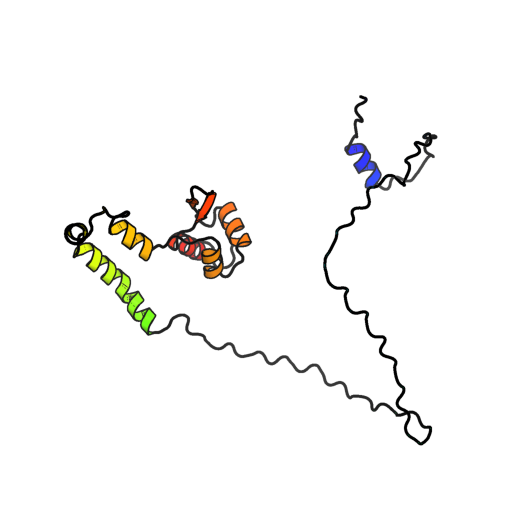2.75 107 ASN A C 1
ATOM 852 O O . ASN A 1 107 ? -14.560 -5.204 13.586 1.00 92.75 107 ASN A O 1
ATOM 856 N N . ILE A 1 108 ? -13.707 -5.508 11.533 1.00 91.88 108 ILE A N 1
ATOM 857 C CA . ILE A 1 108 ? -13.705 -4.079 11.184 1.00 91.88 108 ILE A CA 1
ATOM 858 C C . ILE A 1 108 ? -15.126 -3.511 11.191 1.00 91.88 108 ILE A C 1
ATOM 860 O O . ILE A 1 108 ? -15.357 -2.470 11.799 1.00 91.88 108 ILE A O 1
ATOM 864 N N . LYS A 1 109 ? -16.092 -4.199 10.567 1.00 91.25 109 LYS A N 1
ATOM 865 C CA . LYS A 1 109 ? -17.496 -3.754 10.557 1.00 91.25 109 LYS A CA 1
ATOM 866 C C . LYS A 1 109 ? -18.073 -3.658 11.966 1.00 91.25 109 LYS A C 1
ATOM 868 O O . LYS A 1 109 ? -18.720 -2.669 12.282 1.00 91.25 109 LYS A O 1
ATOM 873 N N . PHE A 1 110 ? -17.803 -4.654 12.806 1.00 92.88 110 PHE A N 1
ATOM 874 C CA . PHE A 1 110 ? -18.232 -4.658 14.201 1.00 92.88 110 PHE A CA 1
ATOM 875 C C . PHE A 1 110 ? -17.625 -3.488 14.986 1.00 92.88 110 PHE A C 1
ATOM 877 O O . PHE A 1 110 ? -18.342 -2.753 15.659 1.00 92.88 110 PHE A O 1
ATOM 884 N N . LEU A 1 111 ? -16.314 -3.262 14.860 1.00 89.19 111 LEU A N 1
ATOM 885 C CA . LEU A 1 111 ? -15.643 -2.141 15.520 1.00 89.19 111 LEU A CA 1
ATOM 886 C C . LEU A 1 111 ? -16.160 -0.785 15.033 1.00 89.19 111 LEU A C 1
ATOM 888 O O . LEU A 1 111 ? -16.238 0.144 15.835 1.00 89.19 111 LEU A O 1
ATOM 892 N N . ALA A 1 112 ? -16.496 -0.662 13.750 1.00 89.06 112 ALA A N 1
ATOM 893 C CA . ALA A 1 112 ? -17.069 0.555 13.188 1.00 89.06 112 ALA A CA 1
ATOM 894 C C . ALA A 1 112 ? -18.511 0.798 13.665 1.00 89.06 112 ALA A C 1
ATOM 896 O O . ALA A 1 112 ? -18.887 1.943 13.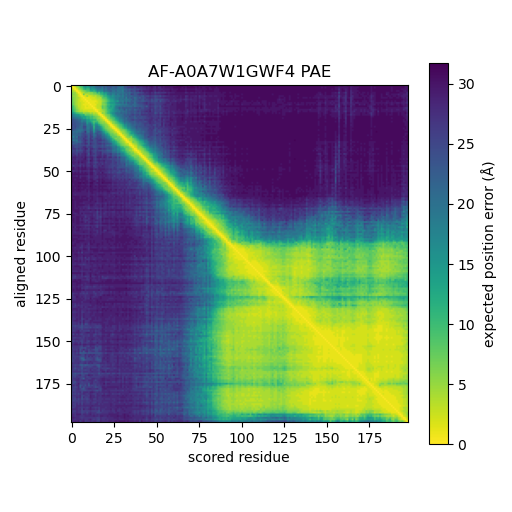855 1.00 89.06 112 ALA A O 1
ATOM 897 N N . SER A 1 113 ? -19.311 -0.253 13.885 1.00 89.62 113 SER A N 1
ATOM 898 C CA . SER A 1 113 ? -20.714 -0.103 14.295 1.00 89.62 113 SER A CA 1
ATOM 899 C C . SER A 1 113 ? -20.923 0.070 15.799 1.00 89.62 113 SER A C 1
ATOM 901 O O . SER A 1 113 ? -21.943 0.608 16.210 1.00 89.62 113 SER A O 1
ATOM 903 N N . VAL A 1 114 ? -20.029 -0.480 16.625 1.00 90.81 114 VAL A N 1
ATOM 904 C CA . VAL A 1 114 ? -20.231 -0.552 18.085 1.00 90.81 114 VAL A CA 1
ATOM 905 C C . VAL A 1 114 ? -19.647 0.649 18.828 1.00 90.81 114 VAL A C 1
ATOM 907 O O . VAL A 1 114 ? -20.116 0.965 19.919 1.00 90.81 114 VAL A O 1
ATOM 910 N N . TYR A 1 115 ? -18.621 1.301 18.280 1.00 88.75 115 TYR A N 1
ATOM 911 C CA . TYR A 1 115 ? -17.837 2.298 19.009 1.00 88.75 115 TYR A CA 1
ATOM 912 C C . TYR A 1 115 ? -17.744 3.632 18.272 1.00 88.75 115 TYR A C 1
ATOM 914 O O . TYR A 1 115 ? -17.433 3.652 17.083 1.00 88.75 115 TYR A O 1
ATOM 922 N N . ASP A 1 116 ? -17.851 4.713 19.051 1.00 88.38 116 ASP A N 1
ATOM 923 C CA . ASP A 1 116 ? -17.733 6.104 18.607 1.00 88.38 116 ASP A CA 1
ATOM 924 C C . ASP A 1 116 ? -16.566 6.829 19.299 1.00 88.38 116 ASP A C 1
ATOM 926 O O . ASP A 1 116 ? -16.186 6.507 20.431 1.00 88.38 116 ASP A O 1
ATOM 930 N N . ASP A 1 117 ? -16.063 7.893 18.669 1.00 87.50 117 ASP A N 1
ATOM 931 C CA . ASP A 1 117 ? -14.950 8.707 19.188 1.00 87.50 117 ASP A CA 1
ATOM 932 C C . ASP A 1 117 ? -15.353 9.662 20.330 1.00 87.50 117 ASP A C 1
ATOM 934 O O . ASP A 1 117 ? -14.506 10.232 21.021 1.00 87.50 117 ASP A O 1
ATOM 938 N N . ASN A 1 118 ? -16.653 9.806 20.602 1.00 88.19 118 ASN A N 1
ATOM 939 C CA . ASN A 1 118 ? -17.178 10.715 21.630 1.00 88.19 118 ASN A CA 1
ATOM 940 C C . ASN A 1 118 ? -16.666 10.399 23.043 1.00 88.19 118 ASN A C 1
ATOM 942 O O . ASN A 1 118 ? -16.523 11.291 23.882 1.00 88.19 118 ASN A O 1
ATOM 946 N N . VAL A 1 119 ? -16.435 9.119 23.339 1.00 88.44 119 VAL A N 1
ATOM 947 C CA . VAL A 1 119 ? -15.946 8.689 24.654 1.00 88.44 119 VAL A CA 1
ATOM 948 C C . VAL A 1 119 ? -14.441 8.902 24.759 1.00 88.44 119 VAL A C 1
ATOM 950 O O . VAL A 1 119 ? -13.969 9.404 25.777 1.00 88.44 119 VAL A O 1
ATOM 953 N N . THR A 1 120 ? -13.688 8.555 23.716 1.00 88.44 120 THR A N 1
ATOM 954 C CA . THR A 1 120 ? -12.223 8.648 23.711 1.00 88.44 120 THR A CA 1
ATOM 955 C C . THR A 1 120 ? -11.758 10.100 23.716 1.00 88.44 120 THR A C 1
ATOM 957 O O . THR A 1 120 ? -10.848 10.426 24.475 1.00 88.44 120 THR A O 1
ATOM 960 N N . GLN A 1 121 ? -12.427 10.995 22.982 1.00 91.81 121 GLN A N 1
ATOM 961 C CA . GLN A 1 121 ? -12.081 12.420 22.926 1.00 91.81 121 GLN A CA 1
ATOM 962 C C . GLN A 1 121 ? -12.095 13.101 24.307 1.00 91.81 121 GLN A C 1
ATOM 964 O O . GLN A 1 121 ? -11.338 14.038 24.528 1.00 91.81 121 GLN A O 1
ATOM 969 N N . LYS A 1 122 ? -12.880 12.608 25.277 1.00 92.19 122 LYS A N 1
ATOM 970 C CA . LYS A 1 122 ? -12.910 13.154 26.651 1.00 92.19 122 LYS A CA 1
ATOM 971 C C . LYS A 1 122 ? -11.596 12.975 27.413 1.00 92.19 122 LYS A C 1
ATOM 973 O O . LYS A 1 122 ? -11.341 13.712 28.361 1.00 92.19 122 LYS A O 1
ATOM 978 N N . TYR A 1 123 ? -10.787 11.990 27.030 1.00 93.44 123 TYR A N 1
ATOM 979 C CA . TYR A 1 123 ? -9.518 11.679 27.688 1.00 93.44 123 TYR A CA 1
ATOM 980 C C . TYR A 1 123 ? -8.317 12.363 27.029 1.00 93.44 123 TYR A C 1
ATOM 982 O O . TYR A 1 123 ? -7.235 12.386 27.615 1.00 93.44 123 TYR A O 1
ATOM 990 N N . TYR A 1 124 ? -8.493 12.937 25.838 1.00 92.44 124 TYR A N 1
ATOM 991 C CA . TYR A 1 124 ? -7.434 13.618 25.105 1.00 92.44 124 TYR A CA 1
ATOM 992 C C . TYR A 1 124 ? -7.740 15.109 25.005 1.00 92.44 124 TYR A C 1
ATOM 994 O O . TYR A 1 124 ? -8.815 15.521 24.585 1.00 92.44 124 TYR A O 1
ATOM 1002 N N . SER A 1 125 ? -6.770 15.936 25.391 1.00 90.00 125 SER A N 1
ATOM 1003 C CA . SER A 1 125 ? -6.921 17.395 25.394 1.00 90.00 125 SER A CA 1
ATOM 1004 C C . SER A 1 125 ? -6.926 18.013 23.996 1.00 90.00 125 SER A C 1
ATOM 1006 O O . SER A 1 125 ? -7.377 19.139 23.827 1.00 90.00 125 SER A O 1
ATOM 1008 N N . THR A 1 126 ? -6.388 17.303 23.005 1.00 93.94 126 THR A N 1
ATOM 1009 C CA . THR A 1 126 ? -6.316 17.749 21.610 1.00 93.94 126 THR A CA 1
ATOM 1010 C C . THR A 1 126 ? -7.329 16.974 20.781 1.00 93.94 126 THR A C 1
ATOM 1012 O O . THR A 1 126 ? -7.505 15.772 20.993 1.00 93.94 126 THR A O 1
ATOM 1015 N N . GLU A 1 127 ? -7.973 17.650 19.834 1.00 89.56 127 GLU A N 1
ATOM 1016 C CA . GLU A 1 127 ? -8.797 16.993 18.820 1.00 89.56 127 GLU A CA 1
ATOM 1017 C C . GLU A 1 127 ? -7.952 16.018 17.993 1.00 89.56 127 GLU A C 1
ATOM 1019 O O . GLU A 1 127 ? -6.766 16.255 17.717 1.00 89.56 127 GLU A O 1
ATOM 1024 N N . PHE A 1 128 ? -8.549 14.892 17.611 1.00 91.44 128 PHE A N 1
ATOM 1025 C CA . PHE A 1 128 ? -7.870 13.936 16.749 1.00 91.44 128 PHE A CA 1
ATOM 1026 C C . PHE A 1 128 ? -7.595 14.539 15.367 1.00 91.44 128 PHE A C 1
ATOM 1028 O O . PHE A 1 128 ? -8.383 15.303 14.819 1.00 91.44 128 PHE A O 1
ATOM 1035 N N . ARG A 1 129 ? -6.439 14.186 14.792 1.00 90.50 129 ARG A N 1
ATOM 1036 C CA . ARG A 1 129 ? -6.020 14.672 13.464 1.00 90.50 129 ARG A CA 1
ATOM 1037 C C . ARG A 1 129 ? -6.836 14.075 12.318 1.00 90.50 129 ARG A C 1
ATOM 1039 O O . ARG A 1 129 ? -6.836 14.637 11.230 1.00 90.50 129 ARG A O 1
ATOM 1046 N N . GLU A 1 130 ? -7.423 12.909 12.551 1.00 90.75 130 GLU A N 1
ATOM 1047 C CA . GLU A 1 130 ? -8.188 12.126 11.587 1.00 90.75 130 GLU A CA 1
ATOM 1048 C C . GLU A 1 130 ? -9.409 11.545 12.303 1.00 90.75 130 GLU A C 1
ATOM 1050 O O . GLU A 1 130 ? -9.359 11.332 13.519 1.00 90.75 130 GLU A O 1
ATOM 1055 N N . SER A 1 131 ? -10.496 11.315 11.564 1.00 91.25 131 SER A N 1
ATOM 1056 C CA . SER A 1 131 ? -11.664 10.627 12.112 1.00 91.25 131 SER A CA 1
ATOM 1057 C C . SER A 1 131 ? -11.386 9.130 12.280 1.00 91.25 131 SER A C 1
ATOM 1059 O O . SER A 1 131 ? -10.437 8.577 11.708 1.00 91.25 131 SER A O 1
ATOM 1061 N N . ARG A 1 132 ? -12.243 8.435 13.030 1.00 90.19 132 ARG A N 1
ATOM 1062 C CA . ARG A 1 132 ? -12.234 6.970 13.108 1.00 90.19 132 ARG A CA 1
ATOM 1063 C C . ARG A 1 132 ? -12.275 6.295 11.741 1.00 90.19 132 ARG A C 1
ATOM 1065 O O . ARG A 1 132 ? -11.565 5.313 11.530 1.00 90.19 132 ARG A O 1
ATOM 1072 N N . GLU A 1 133 ? -13.105 6.783 10.823 1.00 89.50 133 GLU A N 1
ATOM 1073 C CA . GLU A 1 133 ? -13.233 6.206 9.483 1.00 89.50 133 GLU A CA 1
ATOM 1074 C C . GLU A 1 133 ? -11.931 6.351 8.694 1.00 89.50 133 GLU A C 1
ATOM 1076 O O . GLU A 1 133 ? -11.487 5.384 8.072 1.00 89.50 133 GLU A O 1
ATOM 1081 N N . ASP A 1 134 ? -11.281 7.513 8.774 1.00 91.12 134 ASP A N 1
ATOM 1082 C CA . ASP A 1 134 ? -9.987 7.759 8.132 1.00 91.12 134 ASP A CA 1
ATOM 1083 C C . ASP A 1 134 ? -8.888 6.855 8.708 1.00 91.12 134 ASP A C 1
ATOM 1085 O O . ASP A 1 134 ? -8.095 6.269 7.958 1.00 91.12 134 ASP A O 1
ATOM 1089 N N . LEU A 1 135 ? -8.882 6.666 10.033 1.00 91.75 135 LEU A N 1
ATOM 1090 C CA . LEU A 1 135 ? -7.989 5.730 10.715 1.00 91.75 135 LE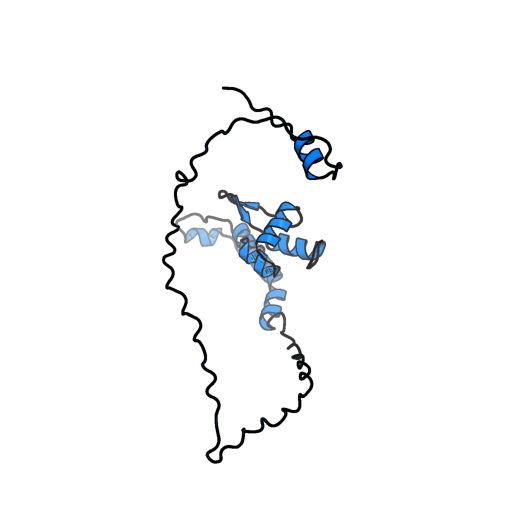U A CA 1
ATOM 1091 C C . LEU A 1 135 ? -8.196 4.293 10.208 1.00 91.75 135 LEU A C 1
ATOM 1093 O O . LEU A 1 135 ? -7.226 3.618 9.851 1.00 91.75 135 LEU A O 1
ATOM 1097 N N . ILE A 1 136 ? -9.448 3.828 10.140 1.00 91.69 136 ILE A N 1
ATOM 1098 C CA . ILE A 1 136 ? -9.791 2.493 9.625 1.00 91.69 136 ILE A CA 1
ATOM 1099 C C . ILE A 1 136 ? -9.364 2.368 8.160 1.00 91.69 136 ILE A C 1
ATOM 1101 O O . ILE A 1 136 ? -8.749 1.370 7.778 1.00 91.69 136 ILE A O 1
ATOM 1105 N N . MET A 1 137 ? -9.623 3.386 7.342 1.00 90.44 137 MET A N 1
ATOM 1106 C CA . MET A 1 137 ? -9.257 3.387 5.929 1.00 90.44 137 MET A CA 1
ATOM 1107 C C . MET A 1 137 ? -7.740 3.289 5.737 1.00 90.44 137 MET A C 1
ATOM 1109 O O . MET A 1 137 ? -7.277 2.558 4.866 1.00 90.44 137 MET A O 1
ATOM 1113 N N . ARG A 1 138 ? -6.939 3.951 6.580 1.00 92.62 138 ARG A N 1
ATOM 1114 C CA . ARG A 1 138 ? -5.471 3.834 6.562 1.00 92.62 138 ARG A CA 1
ATOM 1115 C C . ARG A 1 138 ? -4.977 2.437 6.944 1.00 92.62 138 ARG A C 1
ATOM 1117 O O . ARG A 1 138 ? -3.913 2.036 6.476 1.00 92.62 138 ARG A O 1
ATOM 1124 N N . MET A 1 139 ? -5.715 1.710 7.782 1.00 90.25 139 MET A N 1
ATOM 1125 C CA . MET A 1 139 ? -5.390 0.326 8.144 1.00 90.25 139 MET A CA 1
ATOM 1126 C C . MET A 1 139 ? -5.763 -0.668 7.038 1.00 90.25 139 MET A C 1
ATOM 1128 O O . MET A 1 139 ? -5.019 -1.618 6.809 1.00 90.25 139 MET A O 1
ATOM 1132 N N . VAL A 1 140 ? -6.901 -0.461 6.368 1.00 92.12 140 VAL A N 1
ATOM 1133 C CA . VAL A 1 140 ? -7.423 -1.374 5.337 1.00 92.12 140 VAL A CA 1
ATOM 1134 C C . VAL A 1 140 ? -6.774 -1.136 3.977 1.00 92.12 140 VAL A C 1
ATOM 1136 O O . VAL A 1 140 ? -6.365 -2.085 3.313 1.00 92.12 140 VAL A O 1
ATOM 1139 N N . ASP A 1 141 ? -6.660 0.125 3.567 1.00 94.38 141 ASP A N 1
ATOM 1140 C CA . ASP A 1 141 ? -6.073 0.532 2.293 1.00 94.38 141 ASP A CA 1
ATOM 1141 C C . ASP A 1 141 ? -4.940 1.546 2.526 1.00 94.38 141 ASP A C 1
ATOM 1143 O O . ASP A 1 141 ? -5.092 2.764 2.310 1.00 94.38 141 ASP A O 1
ATOM 1147 N N . PRO A 1 142 ? -3.788 1.060 3.027 1.00 95.06 142 PRO A N 1
ATOM 1148 C CA . PRO A 1 142 ? -2.681 1.916 3.402 1.00 95.06 142 PRO A CA 1
ATOM 1149 C C . PRO A 1 142 ? -2.115 2.654 2.194 1.00 95.06 142 PRO A C 1
ATOM 1151 O O . PRO A 1 142 ? -2.056 2.158 1.066 1.00 95.06 142 PRO A O 1
ATOM 1154 N N . GLN A 1 143 ? -1.641 3.866 2.459 1.00 95.31 143 GLN A N 1
ATOM 1155 C CA . GLN A 1 143 ? -0.890 4.631 1.483 1.00 95.31 143 GLN A CA 1
ATOM 1156 C C . GLN A 1 143 ? 0.549 4.122 1.423 1.00 95.31 143 GLN A C 1
ATOM 1158 O O . GLN A 1 143 ? 1.288 4.206 2.400 1.00 95.31 143 GLN A O 1
ATOM 1163 N N . LEU A 1 144 ? 0.955 3.674 0.243 1.00 96.56 144 LEU A N 1
ATOM 1164 C CA . LEU A 1 144 ? 2.264 3.101 -0.010 1.00 96.56 144 LEU A CA 1
ATOM 1165 C C . LEU A 1 144 ? 3.183 4.096 -0.713 1.00 96.56 144 LEU A C 1
ATOM 1167 O O . LEU A 1 144 ? 2.767 4.941 -1.522 1.00 96.56 144 LEU A O 1
ATOM 1171 N N . ASN A 1 145 ? 4.469 3.989 -0.411 1.00 97.06 145 ASN A N 1
ATOM 1172 C CA . ASN A 1 145 ? 5.520 4.696 -1.118 1.00 97.06 145 ASN A CA 1
ATOM 1173 C C . ASN A 1 145 ? 5.966 3.922 -2.379 1.00 97.06 145 ASN A C 1
ATOM 1175 O O . ASN A 1 145 ? 5.523 2.810 -2.664 1.00 97.06 145 ASN A O 1
ATOM 1179 N N . LEU A 1 146 ? 6.844 4.539 -3.176 1.00 96.56 146 LEU A N 1
ATOM 1180 C CA . LEU A 1 146 ? 7.324 3.945 -4.427 1.00 96.56 146 LEU A CA 1
ATOM 1181 C C . LEU A 1 146 ? 8.110 2.644 -4.211 1.00 96.56 146 LEU A C 1
ATOM 1183 O O . LEU A 1 146 ? 8.050 1.744 -5.044 1.00 96.56 146 LEU A O 1
ATOM 1187 N N . GLU A 1 147 ? 8.880 2.569 -3.132 1.00 96.81 147 GLU A N 1
ATOM 1188 C CA . GLU A 1 147 ? 9.699 1.405 -2.811 1.00 96.81 147 GLU A CA 1
ATOM 1189 C C . GLU A 1 147 ? 8.839 0.230 -2.340 1.00 96.81 147 GLU A C 1
ATOM 1191 O O . GLU A 1 147 ? 9.029 -0.892 -2.800 1.00 96.81 147 GLU A O 1
ATOM 1196 N N . GLU A 1 148 ? 7.857 0.485 -1.481 1.00 97.12 148 GLU A N 1
ATOM 1197 C CA . GLU A 1 148 ? 6.883 -0.501 -1.014 1.00 97.12 148 GLU A CA 1
ATOM 1198 C C . GLU A 1 148 ? 6.095 -1.086 -2.184 1.00 97.12 148 GLU A C 1
ATOM 1200 O O . GLU A 1 148 ? 6.042 -2.306 -2.332 1.00 97.12 148 GLU A O 1
ATOM 1205 N N . ALA A 1 149 ? 5.579 -0.236 -3.077 1.00 96.62 149 ALA A N 1
ATOM 1206 C CA . ALA A 1 149 ? 4.894 -0.691 -4.283 1.00 96.62 149 ALA A CA 1
ATOM 1207 C C . ALA A 1 149 ? 5.803 -1.567 -5.167 1.00 96.62 149 ALA A C 1
ATOM 1209 O O . ALA A 1 149 ? 5.380 -2.605 -5.673 1.00 96.62 149 ALA A O 1
ATOM 1210 N N . ALA A 1 150 ? 7.076 -1.186 -5.317 1.00 96.56 150 ALA A N 1
ATOM 1211 C CA . ALA A 1 150 ? 8.053 -1.961 -6.076 1.00 96.56 150 ALA A CA 1
ATOM 1212 C C . ALA A 1 150 ? 8.328 -3.337 -5.441 1.00 96.56 150 ALA A C 1
ATOM 1214 O O . ALA A 1 150 ? 8.414 -4.333 -6.160 1.00 96.56 150 ALA A O 1
ATOM 1215 N N . ARG A 1 151 ? 8.412 -3.409 -4.106 1.00 95.81 151 ARG A N 1
ATOM 1216 C CA . ARG A 1 151 ? 8.591 -4.668 -3.365 1.00 95.81 151 ARG A CA 1
ATOM 1217 C C . ARG A 1 151 ? 7.382 -5.589 -3.494 1.00 95.81 151 ARG A C 1
ATOM 1219 O O . ARG A 1 151 ? 7.581 -6.772 -3.749 1.00 95.81 151 ARG A O 1
ATOM 1226 N N . LEU A 1 152 ? 6.162 -5.058 -3.376 1.00 94.44 152 LEU A N 1
ATOM 1227 C CA . LEU A 1 152 ? 4.929 -5.843 -3.525 1.00 94.44 152 LEU A CA 1
ATOM 1228 C C . LEU A 1 152 ? 4.797 -6.444 -4.930 1.00 94.44 152 LEU A C 1
ATOM 1230 O O . LEU A 1 152 ? 4.468 -7.616 -5.075 1.00 94.44 152 LEU A O 1
ATOM 1234 N N . LEU A 1 153 ? 5.112 -5.662 -5.965 1.00 93.94 153 LEU A N 1
ATOM 1235 C CA . LEU A 1 153 ? 5.071 -6.118 -7.358 1.00 93.94 153 LEU A CA 1
ATOM 1236 C C . LEU A 1 153 ? 6.288 -6.973 -7.758 1.00 93.94 153 LEU A C 1
ATOM 1238 O O . LEU A 1 153 ? 6.275 -7.622 -8.803 1.00 93.94 153 LEU A O 1
ATOM 1242 N N . GLY A 1 154 ? 7.360 -6.966 -6.961 1.00 93.69 154 GLY A N 1
ATOM 1243 C CA . GLY A 1 154 ? 8.610 -7.656 -7.279 1.00 93.69 154 GLY A CA 1
ATOM 1244 C C . GLY A 1 154 ? 9.360 -7.054 -8.475 1.00 93.69 154 GLY A C 1
ATOM 1245 O O . GLY A 1 154 ? 10.001 -7.788 -9.227 1.00 93.69 154 GLY A O 1
ATOM 1246 N N . VAL A 1 155 ? 9.277 -5.734 -8.671 1.00 95.25 155 VAL A N 1
ATOM 1247 C CA . VAL A 1 155 ? 9.921 -4.999 -9.778 1.00 95.25 155 VAL A CA 1
ATOM 1248 C C . VAL A 1 155 ? 10.833 -3.886 -9.258 1.00 95.25 155 VAL A C 1
ATOM 1250 O O . VAL A 1 155 ? 10.865 -3.591 -8.068 1.00 95.25 155 VAL A O 1
ATOM 1253 N N . CYS A 1 156 ? 11.592 -3.228 -10.141 1.00 95.75 156 CYS A N 1
ATOM 1254 C CA . CYS A 1 156 ? 12.403 -2.080 -9.738 1.00 95.75 156 CYS A CA 1
ATOM 1255 C C . CYS A 1 156 ? 11.564 -0.783 -9.658 1.00 95.75 156 CYS A C 1
ATOM 1257 O O . CYS A 1 156 ? 10.590 -0.623 -10.404 1.00 95.75 156 CYS A O 1
ATOM 1259 N N . PRO A 1 157 ? 11.957 0.208 -8.832 1.00 96.69 157 PRO A N 1
ATOM 1260 C CA . PRO A 1 157 ? 11.229 1.478 -8.717 1.00 96.69 157 PRO A CA 1
ATOM 1261 C C . PRO A 1 157 ? 11.092 2.247 -10.040 1.00 96.69 157 PRO A C 1
ATOM 1263 O O . PRO A 1 157 ? 10.136 2.999 -10.233 1.00 96.69 157 PRO A O 1
ATOM 1266 N N . ALA A 1 158 ? 12.038 2.074 -10.969 1.00 96.94 158 ALA A N 1
ATOM 1267 C CA . ALA A 1 158 ? 11.959 2.678 -12.297 1.00 96.94 158 ALA A CA 1
ATOM 1268 C C . ALA A 1 158 ? 10.812 2.082 -13.130 1.00 96.94 158 ALA A C 1
ATOM 1270 O O . ALA A 1 158 ? 10.132 2.822 -13.839 1.00 96.94 158 ALA A O 1
ATOM 1271 N N . THR A 1 159 ? 10.550 0.779 -13.004 1.00 95.81 159 THR A N 1
ATOM 1272 C CA . THR A 1 159 ? 9.424 0.109 -13.667 1.00 95.81 159 THR A CA 1
ATOM 1273 C C . THR A 1 159 ? 8.090 0.608 -13.124 1.00 95.81 15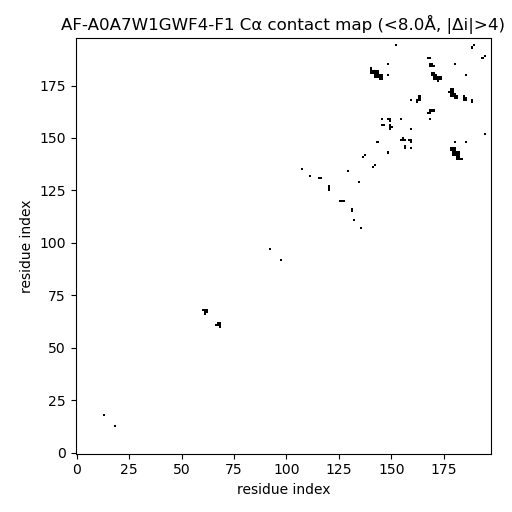9 THR A C 1
ATOM 1275 O O . THR A 1 159 ? 7.225 0.979 -13.910 1.00 95.81 159 THR A O 1
ATOM 1278 N N . VAL A 1 160 ? 7.957 0.766 -11.803 1.00 96.56 160 VAL A N 1
ATOM 1279 C CA . VAL A 1 160 ? 6.746 1.360 -11.205 1.00 96.56 160 VAL A CA 1
ATOM 1280 C C . VAL A 1 160 ? 6.500 2.771 -11.749 1.00 96.56 160 VAL A C 1
ATOM 1282 O O . VAL A 1 160 ? 5.382 3.117 -12.122 1.00 96.56 160 VAL A O 1
ATOM 1285 N N . ARG A 1 161 ? 7.554 3.589 -11.894 1.00 96.44 161 ARG A N 1
ATOM 1286 C CA . ARG A 1 161 ? 7.432 4.913 -12.532 1.00 96.44 161 ARG A CA 1
ATOM 1287 C C . ARG A 1 161 ? 6.934 4.808 -13.974 1.00 96.44 161 ARG A C 1
ATOM 1289 O O . ARG A 1 161 ? 6.078 5.602 -14.358 1.00 96.44 161 ARG A O 1
ATOM 1296 N N . ARG A 1 162 ? 7.429 3.842 -14.757 1.00 95.69 162 ARG A N 1
ATOM 1297 C CA . ARG A 1 162 ? 6.938 3.598 -16.124 1.00 95.69 162 ARG A CA 1
ATOM 1298 C C . ARG A 1 162 ? 5.451 3.253 -16.121 1.00 95.69 162 ARG A C 1
ATOM 1300 O O . ARG A 1 162 ? 4.722 3.873 -16.884 1.00 95.69 162 ARG A O 1
ATOM 1307 N N . TYR A 1 163 ? 4.996 2.377 -15.225 1.00 95.69 163 TYR A N 1
ATOM 1308 C CA . TYR A 1 163 ? 3.575 2.027 -15.100 1.00 95.69 163 TYR A CA 1
ATOM 1309 C C . TYR A 1 163 ? 2.706 3.242 -14.768 1.00 95.69 163 TYR A C 1
ATOM 1311 O O . TYR A 1 163 ? 1.676 3.448 -15.404 1.00 95.69 163 TYR A O 1
ATOM 1319 N N . THR A 1 164 ? 3.159 4.115 -13.860 1.00 95.94 164 THR A N 1
ATOM 1320 C CA . THR A 1 164 ? 2.423 5.359 -13.565 1.00 95.94 164 THR A CA 1
ATOM 1321 C C . THR A 1 164 ? 2.392 6.334 -14.733 1.00 95.94 164 THR A C 1
ATOM 1323 O O . THR A 1 164 ? 1.382 6.987 -14.957 1.00 95.94 164 THR A O 1
ATOM 1326 N N . ASN A 1 165 ? 3.487 6.449 -15.489 1.00 95.81 165 ASN A N 1
ATOM 1327 C CA . ASN A 1 165 ? 3.551 7.358 -16.631 1.00 95.81 165 ASN A CA 1
ATOM 1328 C C . ASN A 1 165 ? 2.702 6.848 -17.807 1.00 95.81 165 ASN A C 1
ATOM 1330 O O . ASN A 1 165 ? 2.193 7.656 -18.572 1.00 95.81 165 ASN A O 1
ATOM 1334 N N . ARG A 1 166 ? 2.553 5.523 -17.938 1.00 93.50 166 ARG A N 1
ATOM 1335 C CA . ARG A 1 166 ? 1.656 4.874 -18.906 1.00 93.50 166 ARG A CA 1
ATOM 1336 C C . ARG A 1 166 ? 0.179 4.936 -18.492 1.00 93.50 166 ARG A C 1
ATOM 1338 O O . ARG A 1 166 ? -0.674 4.588 -19.294 1.00 93.50 166 ARG A O 1
ATOM 1345 N N . GLY A 1 167 ? -0.123 5.365 -17.263 1.00 93.88 167 GLY A N 1
ATOM 1346 C CA . GLY A 1 167 ? -1.490 5.419 -16.737 1.00 93.88 167 GLY A CA 1
ATOM 1347 C C . GLY A 1 167 ? -2.057 4.065 -16.304 1.00 93.88 167 GLY A C 1
ATOM 1348 O O . GLY A 1 167 ? -3.247 3.970 -16.042 1.00 93.88 167 GLY A O 1
ATOM 1349 N N . TRP A 1 168 ? -1.229 3.021 -16.214 1.00 93.56 168 TRP A N 1
ATOM 1350 C CA . TRP A 1 168 ? -1.678 1.685 -15.807 1.00 93.56 168 TRP A CA 1
ATOM 1351 C C . TRP A 1 168 ? -1.842 1.548 -14.301 1.00 93.56 168 TRP A C 1
ATOM 1353 O O . TRP A 1 168 ? -2.728 0.845 -13.831 1.00 93.56 168 TRP A O 1
ATOM 1363 N N . LEU A 1 169 ? -0.955 2.205 -13.553 1.00 95.69 169 LEU A N 1
ATOM 1364 C CA . LEU A 1 169 ? -0.965 2.192 -12.099 1.00 95.69 169 LEU A CA 1
ATOM 1365 C C . LEU A 1 169 ? -1.412 3.557 -11.580 1.00 95.69 169 LEU A C 1
ATOM 1367 O O . LEU A 1 169 ? -0.734 4.571 -11.800 1.00 95.69 169 LEU A O 1
ATOM 1371 N N . GLU A 1 170 ? -2.536 3.560 -10.869 1.00 95.94 170 GLU A N 1
ATOM 1372 C CA . GLU A 1 170 ? -3.069 4.748 -10.213 1.00 95.94 170 GLU A CA 1
ATOM 1373 C C . GLU A 1 170 ? -2.086 5.275 -9.166 1.00 95.94 170 GLU A C 1
ATOM 1375 O O . GLU A 1 170 ? -1.487 4.523 -8.395 1.00 95.94 170 GLU A O 1
ATOM 1380 N N . HIS A 1 171 ? -1.894 6.592 -9.152 1.00 96.81 171 HIS A N 1
ATOM 1381 C CA . HIS A 1 171 ? -1.016 7.248 -8.197 1.00 96.81 171 HIS A CA 1
ATOM 1382 C C . HIS A 1 171 ? -1.552 8.623 -7.836 1.00 96.81 171 HIS A C 1
ATOM 1384 O O . HIS A 1 171 ? -2.092 9.343 -8.674 1.00 96.81 171 HIS A O 1
ATOM 1390 N N . HIS A 1 172 ? -1.296 9.031 -6.603 1.00 95.75 172 HIS A N 1
ATOM 1391 C CA . HIS A 1 172 ? -1.465 10.405 -6.160 1.00 95.75 172 HIS A CA 1
ATOM 1392 C C . HIS A 1 172 ? -0.109 11.025 -5.854 1.00 95.75 172 HIS A C 1
ATOM 1394 O O . HIS A 1 172 ? 0.885 10.343 -5.574 1.00 95.75 172 HIS A O 1
ATOM 1400 N N . ARG A 1 173 ? -0.047 12.351 -5.943 1.00 95.31 173 ARG A N 1
ATOM 1401 C CA . ARG A 1 173 ? 1.162 13.117 -5.647 1.00 95.31 173 ARG A CA 1
ATOM 1402 C C . ARG A 1 173 ? 0.981 13.843 -4.332 1.00 95.31 173 ARG A C 1
ATOM 1404 O O . ARG A 1 173 ? -0.061 14.435 -4.084 1.00 95.31 173 ARG A O 1
ATOM 1411 N N . THR A 1 174 ? 1.998 13.783 -3.483 1.00 95.56 174 THR A N 1
ATOM 1412 C CA . THR A 1 174 ? 2.034 14.600 -2.267 1.00 95.56 174 THR A CA 1
ATOM 1413 C C . THR A 1 174 ? 2.387 16.048 -2.601 1.00 95.56 174 THR A C 1
ATOM 1415 O O . THR A 1 174 ? 2.836 16.343 -3.708 1.00 95.56 174 THR A O 1
ATOM 1418 N N . VAL A 1 175 ? 2.278 16.938 -1.610 1.00 94.88 175 VAL A N 1
ATOM 1419 C CA . VAL A 1 175 ? 2.736 18.339 -1.702 1.00 94.88 175 VAL A CA 1
ATOM 1420 C C . VAL A 1 175 ? 4.200 18.430 -2.168 1.00 94.88 175 VAL A C 1
ATOM 1422 O O . VAL A 1 175 ? 4.557 19.306 -2.945 1.00 94.88 175 VAL A O 1
ATOM 1425 N N . GLY A 1 176 ? 5.041 17.462 -1.785 1.00 95.12 176 GLY A N 1
ATOM 1426 C CA . GLY A 1 176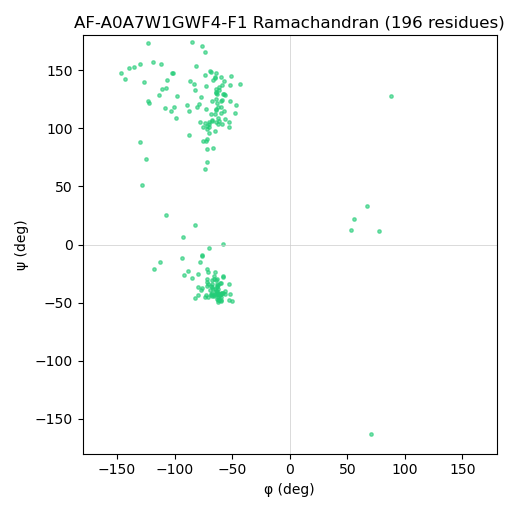 ? 6.433 17.342 -2.243 1.00 95.12 176 GLY A CA 1
ATOM 1427 C C . GLY A 1 176 ? 6.617 16.661 -3.607 1.00 95.12 176 GLY A C 1
ATOM 1428 O O . GLY A 1 176 ? 7.706 16.166 -3.890 1.00 95.12 176 GLY A O 1
ATOM 1429 N N . ASN A 1 177 ? 5.563 16.546 -4.421 1.00 94.19 177 ASN A N 1
ATOM 1430 C CA . ASN A 1 177 ? 5.548 15.887 -5.733 1.00 94.19 177 ASN A CA 1
ATOM 1431 C C . ASN A 1 177 ? 6.017 14.411 -5.723 1.00 94.19 177 ASN A C 1
ATOM 1433 O O . ASN A 1 177 ? 6.437 13.852 -6.744 1.00 94.19 177 ASN A O 1
ATOM 1437 N N . GLN A 1 178 ? 5.951 13.747 -4.566 1.00 95.12 178 GLN A N 1
ATOM 1438 C CA . GLN A 1 178 ? 6.306 12.336 -4.449 1.00 95.12 178 GLN A CA 1
ATOM 1439 C C . GLN A 1 178 ? 5.115 11.473 -4.857 1.00 95.12 178 GLN A C 1
ATOM 1441 O O . GLN A 1 178 ? 3.986 11.753 -4.462 1.00 95.12 178 GLN A O 1
ATOM 1446 N N . ARG A 1 179 ? 5.375 10.401 -5.615 1.00 96.62 179 ARG A N 1
ATOM 1447 C CA . ARG A 1 179 ? 4.342 9.421 -5.973 1.00 96.62 179 ARG A CA 1
ATOM 1448 C C . ARG A 1 179 ? 3.985 8.571 -4.760 1.00 96.62 179 ARG A C 1
ATOM 1450 O O . ARG A 1 179 ? 4.870 8.122 -4.018 1.00 96.62 179 ARG A O 1
ATOM 1457 N N . ARG A 1 180 ? 2.691 8.369 -4.585 1.00 97.00 180 ARG A N 1
ATOM 1458 C CA . ARG A 1 180 ? 2.088 7.539 -3.557 1.00 97.00 180 ARG A CA 1
ATOM 1459 C C . ARG A 1 180 ? 1.002 6.692 -4.193 1.00 97.00 180 ARG A C 1
ATOM 1461 O O . ARG A 1 180 ? 0.449 7.063 -5.225 1.00 97.00 180 ARG A O 1
ATOM 1468 N N . PHE A 1 181 ? 0.768 5.546 -3.582 1.00 97.31 181 PHE A N 1
ATOM 1469 C CA . PHE A 1 181 ? -0.096 4.502 -4.106 1.00 97.31 181 PHE A CA 1
ATOM 1470 C C . PHE A 1 181 ? -1.069 4.079 -3.018 1.00 97.31 181 PHE A C 1
ATOM 1472 O O . PHE A 1 181 ? -0.781 4.251 -1.834 1.00 97.31 181 PHE A O 1
ATOM 1479 N N . ARG A 1 182 ? -2.213 3.538 -3.414 1.00 96.81 182 ARG A N 1
ATOM 1480 C CA . ARG A 1 182 ? -3.106 2.800 -2.522 1.00 96.81 182 ARG A CA 1
ATOM 1481 C C . ARG A 1 182 ? -2.907 1.312 -2.768 1.00 96.81 182 ARG A C 1
ATOM 1483 O O . ARG A 1 182 ? -2.579 0.925 -3.892 1.00 96.81 182 ARG A O 1
ATOM 1490 N N . LEU A 1 183 ? -3.056 0.496 -1.730 1.00 96.38 183 LEU A N 1
ATOM 1491 C CA . LEU A 1 183 ? -2.938 -0.954 -1.857 1.00 96.38 183 LEU A CA 1
ATOM 1492 C C . LEU A 1 183 ? -3.995 -1.481 -2.835 1.00 96.38 183 LEU A C 1
ATOM 1494 O O . LEU A 1 183 ? -3.661 -2.264 -3.720 1.00 96.38 183 LEU A O 1
ATOM 1498 N N . SER A 1 184 ? -5.224 -0.970 -2.738 1.00 96.00 184 SER A N 1
ATOM 1499 C CA . SER A 1 184 ? -6.325 -1.256 -3.667 1.00 96.00 184 SER A CA 1
ATOM 1500 C C . SER A 1 184 ? -5.939 -1.019 -5.134 1.00 96.00 184 SER A C 1
ATOM 1502 O O . SER A 1 184 ? -6.109 -1.899 -5.973 1.00 96.00 184 SER A O 1
ATOM 1504 N N . GLY A 1 185 ? -5.321 0.124 -5.441 1.00 95.75 185 GLY A N 1
ATOM 1505 C CA . GLY A 1 185 ? -4.860 0.453 -6.794 1.00 95.75 185 GLY A CA 1
ATOM 1506 C C . GLY A 1 185 ? -3.773 -0.491 -7.322 1.00 95.75 185 GLY A C 1
ATOM 1507 O O . GLY A 1 185 ? -3.745 -0.796 -8.513 1.00 95.75 185 GLY A O 1
ATOM 1508 N N . ILE A 1 186 ? -2.894 -1.000 -6.450 1.00 95.56 186 ILE A N 1
ATOM 1509 C CA . ILE A 1 186 ? -1.899 -2.017 -6.832 1.00 95.56 186 ILE A CA 1
ATOM 1510 C C . ILE A 1 186 ? -2.586 -3.346 -7.151 1.00 95.56 186 ILE A C 1
ATOM 1512 O O . ILE A 1 186 ? -2.225 -3.985 -8.137 1.00 95.56 186 ILE A O 1
ATOM 1516 N N . VAL A 1 187 ? -3.569 -3.756 -6.346 1.00 95.12 187 VAL A N 1
ATOM 1517 C CA . VAL A 1 187 ? -4.333 -4.991 -6.582 1.00 95.12 187 VAL A CA 1
ATOM 1518 C C . VAL A 1 187 ? -5.087 -4.905 -7.907 1.00 95.12 187 VAL A C 1
ATOM 1520 O O . VAL A 1 187 ? -4.898 -5.774 -8.752 1.00 95.12 187 VAL A O 1
ATOM 1523 N N . ASN A 1 188 ? -5.819 -3.813 -8.148 1.00 95.44 188 ASN A N 1
ATOM 1524 C CA . ASN A 1 188 ? -6.529 -3.577 -9.411 1.00 95.44 188 ASN A CA 1
ATOM 1525 C C . ASN A 1 188 ? -5.583 -3.625 -10.620 1.00 95.44 188 ASN A C 1
ATOM 1527 O O . ASN A 1 188 ? -5.920 -4.179 -11.667 1.00 95.44 188 ASN A O 1
ATOM 1531 N N . PHE A 1 189 ? -4.375 -3.071 -10.477 1.00 95.06 189 PHE A N 1
ATOM 1532 C CA . PHE A 1 189 ? -3.348 -3.159 -11.510 1.00 95.06 189 PHE A CA 1
ATOM 1533 C C . PHE A 1 189 ? -2.932 -4.614 -11.774 1.00 95.06 189 PHE A C 1
ATOM 1535 O O . PHE A 1 189 ? -2.885 -5.033 -12.927 1.00 95.06 189 PHE A O 1
ATOM 1542 N N . VAL A 1 190 ? -2.659 -5.402 -10.730 1.00 94.19 190 VAL A N 1
ATOM 1543 C CA . VAL A 1 190 ? -2.266 -6.814 -10.886 1.00 94.19 190 VAL A CA 1
ATOM 1544 C C . VAL A 1 190 ? -3.398 -7.650 -11.485 1.00 94.19 190 VAL A C 1
ATOM 1546 O O . VAL A 1 190 ? -3.127 -8.513 -12.316 1.00 94.19 190 VAL A O 1
ATOM 1549 N N . GLU A 1 191 ? -4.649 -7.389 -11.112 1.00 93.56 191 GLU A N 1
ATOM 1550 C CA . GLU A 1 191 ? -5.818 -8.078 -11.666 1.00 93.56 191 GLU A CA 1
ATOM 1551 C C . GLU A 1 191 ? -6.045 -7.746 -13.146 1.00 93.56 191 GLU A C 1
ATOM 1553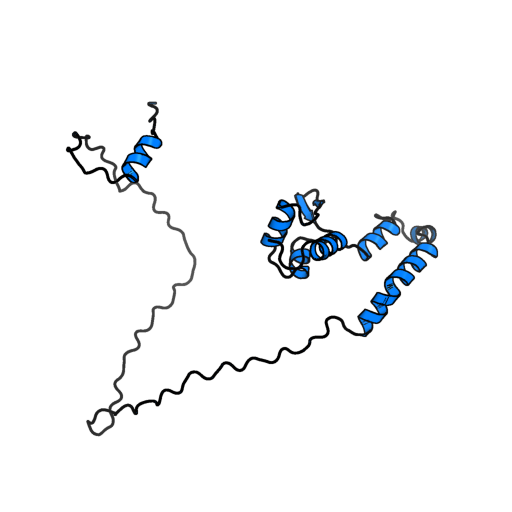 O O . GLU A 1 191 ? -6.284 -8.649 -13.945 1.00 93.56 191 GLU A O 1
ATOM 1558 N N . GLY A 1 192 ? -5.937 -6.471 -13.529 1.00 93.06 192 GLY A N 1
ATOM 1559 C CA . GLY A 1 192 ? -6.190 -6.038 -14.905 1.00 93.06 192 GLY A CA 1
ATOM 1560 C C . GLY A 1 192 ? -5.060 -6.364 -15.882 1.00 93.06 192 GLY A C 1
ATOM 1561 O O . GLY A 1 192 ? -5.313 -6.704 -17.035 1.00 93.06 192 GLY A O 1
ATOM 1562 N N . TYR A 1 193 ? -3.810 -6.261 -15.431 1.00 89.88 193 TYR A N 1
ATOM 1563 C CA . TYR A 1 193 ? -2.628 -6.322 -16.295 1.00 89.88 193 TYR A CA 1
ATOM 1564 C C . TYR A 1 193 ? -1.750 -7.561 -16.068 1.00 89.88 193 TYR A C 1
ATOM 1566 O O . TYR A 1 193 ? -0.891 -7.880 -16.892 1.00 89.88 193 TYR A O 1
ATOM 1574 N N . GLY A 1 194 ? -1.939 -8.274 -14.958 1.00 86.75 194 GLY A N 1
ATOM 1575 C CA . GLY A 1 194 ? -1.098 -9.400 -14.574 1.00 86.75 194 GLY A CA 1
ATOM 1576 C C . GLY A 1 194 ? 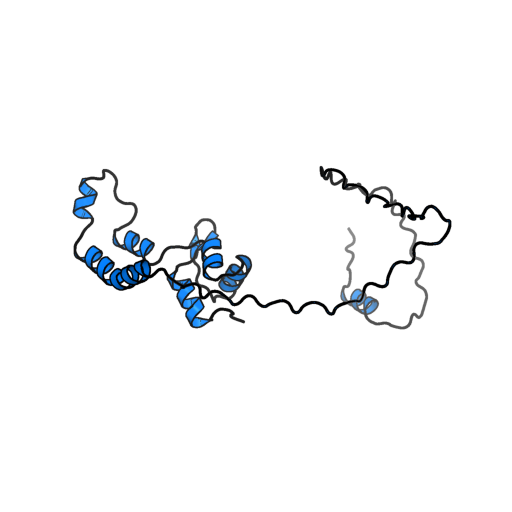0.310 -8.986 -14.130 1.00 86.75 194 GLY A C 1
ATOM 1577 O O . GLY A 1 194 ? 0.596 -7.840 -13.786 1.00 86.75 194 GLY A O 1
ATOM 1578 N N . ARG A 1 195 ? 1.229 -9.961 -14.107 1.00 81.44 195 ARG A N 1
ATOM 1579 C CA . ARG A 1 195 ? 2.608 -9.761 -13.622 1.00 81.44 195 ARG A CA 1
ATOM 1580 C C . ARG A 1 195 ? 3.470 -8.930 -14.579 1.00 81.44 195 ARG A C 1
ATOM 1582 O O . ARG A 1 195 ? 4.316 -8.164 -14.123 1.00 81.44 195 ARG A O 1
ATOM 1589 N N . ASN A 1 196 ? 3.262 -9.102 -15.884 1.00 75.38 196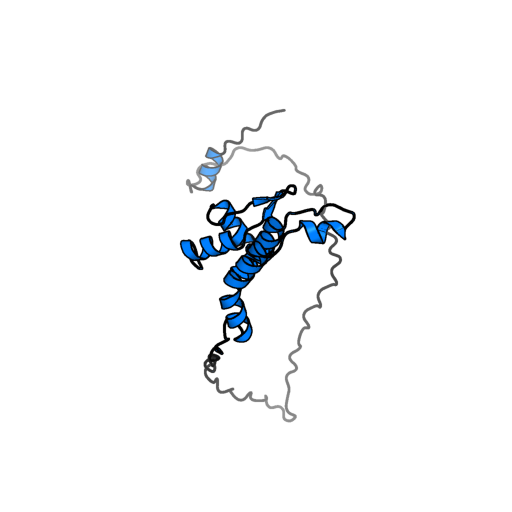 ASN A N 1
ATOM 1590 C CA . ASN A 1 196 ? 4.057 -8.488 -16.944 1.00 75.38 196 ASN A CA 1
ATOM 1591 C C . ASN A 1 196 ? 3.118 -7.819 -17.957 1.00 75.38 196 ASN A C 1
ATOM 1593 O O . ASN A 1 196 ? 2.728 -8.466 -18.926 1.00 75.38 196 ASN A O 1
ATOM 1597 N N . PRO A 1 197 ? 2.741 -6.554 -17.737 1.00 71.94 197 PRO A N 1
ATOM 1598 C CA . PRO A 1 197 ? 2.063 -5.793 -18.767 1.00 71.94 197 PRO A CA 1
ATOM 1599 C C . PRO A 1 197 ? 3.050 -5.316 -19.833 1.00 71.94 197 PRO A C 1
ATOM 1601 O O . PRO A 1 197 ? 4.043 -4.662 -19.497 1.00 71.94 197 PRO A O 1
ATOM 1604 N N . ASP A 1 198 ? 2.754 -5.620 -21.097 1.00 63.06 198 ASP A N 1
ATOM 1605 C CA . ASP A 1 198 ? 3.541 -5.221 -22.275 1.00 63.06 198 ASP A CA 1
ATOM 1606 C C . ASP A 1 198 ? 3.139 -3.834 -22.813 1.00 63.06 198 ASP A C 1
ATOM 1608 O O . ASP A 1 198 ? 1.929 -3.598 -23.031 1.00 63.06 198 ASP A O 1
#

Mean predicted aligned error: 19.01 Å

pLDDT: mean 77.42, std 18.55, range [42.0, 97.31]

Radius of gyration: 36.11 Å; Cα contacts (8 Å, |Δi|>4): 82; chains: 1; bounding box: 88×76×86 Å

Secondary structure (DSSP, 8-state):
-------HHHHHHHHHS-----SPPP--------TT------------PPPPPP---------SSS----------PPPPP--PPPPP---SS-HHHHHHHHHHHHHHHHHHHH--HHHHGGG-SS--SS-HHHHHHHHHSPEE-HHHHHHHHTS-HHHHHHHHHTTSS--EE-TT--EEEEHHHHHHHHHHH-S---